Protein AF-A0A7S1VNW7-F1 (afdb_monomer)

Organism: NCBI:txid210454

Solvent-accessible surface area (backbone atoms only — not comparable to full-atom values): 17481 Å² total; per-residue (Å²): 115,55,8,82,81,78,69,42,76,35,58,68,65,39,68,48,88,85,67,50,44,22,20,48,65,57,51,54,62,47,52,73,80,40,58,49,37,94,87,74,65,47,73,44,61,66,88,76,60,64,79,80,62,68,75,76,57,77,48,24,27,30,39,18,40,51,59,80,55,46,76,74,45,78,26,73,24,41,58,60,49,19,70,80,36,89,87,46,55,38,64,58,45,49,47,14,40,67,46,93,50,74,81,62,18,54,59,94,78,27,29,37,34,48,52,89,57,78,67,76,71,75,39,51,61,68,60,68,53,88,66,56,31,30,29,39,21,39,67,89,78,67,46,77,75,47,78,26,59,30,67,67,58,43,22,74,75,67,71,26,56,59,72,43,44,51,27,24,60,69,72,47,70,48,36,54,34,76,82,27,24,50,41,53,63,92,64,85,80,76,78,58,80,59,64,75,73,90,72,39,66,34,31,31,40,23,42,50,88,82,58,46,83,74,48,77,31,70,20,63,64,55,47,25,54,78,69,77,42,64,82,87,60,61,48,57,61,25,21,45,71,60,58,90,35,78,49,42,97,76,26,23,43,33,47,62,92,56,88,77,71,53,60,72,79,70,73,49,76,81,78,76,78,77,75,76,55,97,85,57,83,86,87,76,84,83,78,75,79,84,77,78,130

Sequence (293 aa):
ETCGICESIATRPRATSCHHIFCKSCIRSHCRSTDMCPLCNVSISSDRVKFDQDDVSFRGVEALEPTTAKVIKTYSSASAASLESPRLLPSLIIDACQSRRRDDREYRGLYWRFQGSKDRILRAGEGIKEGISIEQVNFETGNVIAVFPSIRQACEKTGACRCSVKRVLERQGKATAGGFFWRFQGETHGPWPDPEPTNLNPVEQLDFETGDFLNSYASLAEAKRAMGMRPNAGCIRDVCNGRGRATAKGYFWRWKGSQRLPNHMMGVQKVLQIRKRRNGKVKREFRLPNHMM

Structure (mmCIF, N/CA/C/O backbone):
data_AF-A0A7S1VNW7-F1
#
_entry.id   AF-A0A7S1VNW7-F1
#
loop_
_atom_site.group_PDB
_atom_site.id
_atom_site.type_symbol
_atom_site.label_atom_id
_atom_site.label_alt_id
_atom_site.label_comp_id
_atom_site.label_asym_id
_atom_site.label_entity_id
_atom_site.label_seq_id
_atom_site.pdbx_PDB_ins_code
_atom_site.Cartn_x
_atom_site.Cartn_y
_atom_site.Cartn_z
_atom_site.occupancy
_atom_site.B_iso_or_equiv
_atom_site.auth_seq_id
_atom_site.auth_comp_id
_atom_site.auth_asym_id
_atom_site.auth_atom_id
_atom_site.pdbx_PDB_model_num
ATOM 1 N N . GLU A 1 1 ? 10.656 28.778 -35.675 1.00 79.81 1 GLU A N 1
ATOM 2 C CA . GLU A 1 1 ? 9.597 29.812 -35.677 1.00 79.81 1 GLU A CA 1
ATOM 3 C C . GLU A 1 1 ? 10.003 30.946 -34.741 1.00 79.81 1 GLU A C 1
ATOM 5 O O . GLU A 1 1 ? 10.716 30.698 -33.766 1.00 79.81 1 GLU A O 1
ATOM 10 N N . THR A 1 2 ? 9.636 32.180 -35.074 1.00 94.88 2 THR A N 1
ATOM 11 C CA . THR A 1 2 ? 9.917 33.381 -34.274 1.00 94.88 2 THR A CA 1
ATOM 12 C C . THR A 1 2 ? 8.827 33.581 -33.219 1.00 94.88 2 THR A C 1
ATOM 14 O O . THR A 1 2 ? 7.680 33.180 -33.400 1.00 94.88 2 THR A O 1
ATOM 17 N N . CYS A 1 3 ? 9.194 34.143 -32.071 1.00 96.31 3 CYS A N 1
ATOM 18 C CA . CYS A 1 3 ? 8.267 34.440 -30.986 1.00 96.31 3 CYS A CA 1
ATOM 19 C C . CYS A 1 3 ? 7.487 35.719 -31.296 1.00 96.31 3 CYS A C 1
ATOM 21 O O . CYS A 1 3 ? 8.093 36.774 -31.443 1.00 96.31 3 CYS A O 1
ATOM 23 N N . GLY A 1 4 ? 6.155 35.667 -31.271 1.00 92.25 4 GLY A N 1
ATO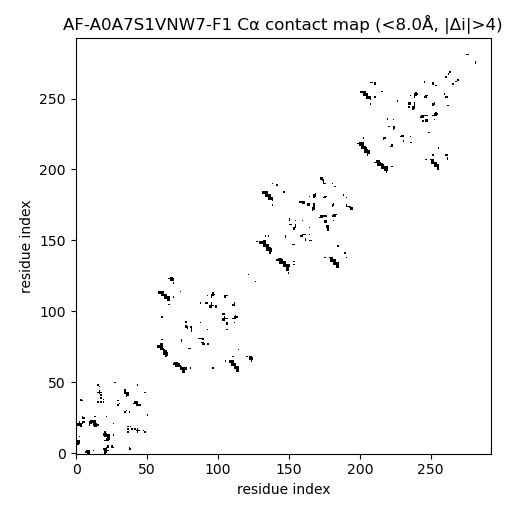M 24 C CA . GLY A 1 4 ? 5.309 36.844 -31.522 1.00 92.25 4 GLY A CA 1
ATOM 25 C C . GLY A 1 4 ? 5.350 37.959 -30.464 1.00 92.25 4 GLY A C 1
ATOM 26 O O . GLY A 1 4 ? 4.591 38.908 -30.577 1.00 92.25 4 GLY A O 1
ATOM 27 N N . ILE A 1 5 ? 6.168 37.827 -29.411 1.00 96.06 5 ILE A N 1
ATOM 28 C CA . ILE A 1 5 ? 6.345 38.853 -28.363 1.00 96.06 5 ILE A CA 1
ATOM 29 C C . ILE A 1 5 ? 7.743 39.476 -28.425 1.00 96.06 5 ILE A C 1
ATOM 31 O O . ILE A 1 5 ? 7.872 40.686 -28.312 1.00 96.06 5 ILE A O 1
ATOM 35 N N . CYS A 1 6 ? 8.796 38.660 -28.538 1.00 96.81 6 CYS A N 1
ATOM 36 C CA . CYS A 1 6 ? 10.179 39.156 -28.539 1.00 96.81 6 CYS A CA 1
ATOM 37 C C . CYS A 1 6 ? 10.833 39.154 -29.923 1.00 96.81 6 CYS A C 1
ATOM 39 O O . CYS A 1 6 ? 12.012 39.477 -30.014 1.00 96.81 6 CYS A O 1
ATOM 41 N N . GLU A 1 7 ? 10.108 38.714 -30.956 1.00 95.12 7 GLU A N 1
ATOM 42 C CA . GLU A 1 7 ? 10.488 38.678 -32.381 1.00 95.12 7 GLU A CA 1
ATOM 43 C C . GLU A 1 7 ? 11.760 37.878 -32.722 1.00 95.12 7 GLU A C 1
ATOM 45 O O . GLU A 1 7 ? 12.092 37.673 -33.885 1.00 95.12 7 GLU A O 1
ATOM 50 N N . SER A 1 8 ? 12.438 37.323 -31.720 1.00 95.75 8 SER A N 1
ATOM 51 C CA . SER A 1 8 ? 13.576 36.422 -31.869 1.00 95.75 8 SER A CA 1
ATOM 52 C C . SER A 1 8 ? 13.143 34.966 -32.070 1.00 95.75 8 SER A C 1
ATOM 54 O O . SER A 1 8 ? 11.976 34.601 -31.892 1.00 95.75 8 SER A O 1
ATOM 56 N N . ILE A 1 9 ? 14.094 34.101 -32.443 1.00 93.25 9 ILE A N 1
ATOM 57 C CA . ILE A 1 9 ? 13.875 32.649 -32.527 1.00 93.25 9 ILE A CA 1
ATOM 58 C C . ILE A 1 9 ? 13.344 32.151 -31.178 1.00 93.25 9 ILE A C 1
ATOM 60 O O . ILE A 1 9 ? 13.980 32.341 -30.139 1.00 93.25 9 ILE A O 1
ATOM 64 N N . ALA A 1 10 ? 12.169 31.517 -31.191 1.00 90.25 10 ALA A N 1
ATOM 65 C CA . ALA A 1 10 ? 11.471 31.177 -29.962 1.00 90.25 10 ALA A CA 1
ATOM 66 C C . ALA A 1 10 ? 12.271 30.169 -29.117 1.00 90.25 10 ALA A C 1
ATOM 68 O O . ALA A 1 10 ? 12.494 29.025 -29.519 1.00 90.25 10 ALA A O 1
ATOM 69 N N . THR A 1 11 ? 12.662 30.567 -27.906 1.00 87.31 11 THR A N 1
ATOM 70 C CA . THR A 1 11 ? 13.315 29.677 -26.943 1.00 87.31 11 THR A CA 1
ATOM 71 C C . THR A 1 11 ? 12.253 28.911 -26.158 1.00 87.31 11 THR A C 1
ATOM 73 O O . THR A 1 11 ? 11.413 29.489 -25.462 1.00 87.31 11 THR A O 1
ATOM 76 N N . ARG A 1 12 ? 12.273 27.576 -26.288 1.00 83.50 12 ARG A N 1
ATOM 77 C CA . ARG A 1 12 ? 11.264 26.663 -25.713 1.00 83.50 12 ARG A CA 1
ATOM 78 C C . ARG A 1 12 ? 9.844 27.049 -26.164 1.00 83.50 12 ARG A C 1
ATOM 80 O O . ARG A 1 12 ? 9.043 27.486 -25.329 1.00 83.50 12 ARG A O 1
ATOM 87 N N . PRO A 1 13 ? 9.558 26.925 -27.473 1.00 89.94 13 PRO A N 1
ATOM 88 C CA . PRO A 1 13 ? 8.329 27.422 -28.074 1.00 89.94 13 PRO A CA 1
ATOM 89 C C . PRO A 1 13 ? 7.090 26.789 -27.434 1.00 89.94 13 PRO A C 1
ATOM 91 O O . PRO A 1 13 ? 7.061 25.597 -27.115 1.00 89.94 13 PRO A O 1
ATOM 94 N N . ARG A 1 14 ? 6.057 27.606 -27.241 1.00 87.94 14 ARG A N 1
ATOM 95 C CA . ARG A 1 14 ? 4.731 27.196 -26.783 1.00 87.94 14 ARG A CA 1
ATOM 96 C C . ARG A 1 14 ? 3.701 27.696 -27.777 1.00 87.94 14 ARG A C 1
ATOM 98 O O . ARG A 1 14 ? 3.612 28.900 -28.002 1.00 87.94 14 ARG A O 1
ATOM 105 N N . ALA A 1 15 ? 2.942 26.761 -28.337 1.00 89.12 15 ALA A N 1
ATOM 106 C CA . ALA A 1 15 ? 1.765 27.067 -29.128 1.00 89.12 15 ALA A CA 1
ATOM 107 C C . ALA A 1 15 ? 0.569 27.297 -28.193 1.00 89.12 15 ALA A C 1
ATOM 109 O O . ALA A 1 15 ? 0.322 26.496 -27.286 1.00 89.12 15 ALA A O 1
ATOM 110 N N . THR A 1 16 ? -0.160 28.389 -28.395 1.00 89.00 16 THR A N 1
ATOM 111 C CA . THR A 1 16 ? -1.444 28.645 -27.729 1.00 89.00 16 THR A CA 1
ATOM 112 C C . THR A 1 16 ? -2.574 27.837 -28.384 1.00 89.00 16 THR A C 1
ATOM 114 O O . THR A 1 16 ? -2.383 27.184 -29.409 1.00 89.00 16 THR A O 1
ATOM 117 N N . SER A 1 17 ? -3.783 27.880 -27.810 1.00 86.75 17 SER A N 1
ATOM 118 C CA . SER A 1 17 ? -4.998 27.283 -28.400 1.00 86.75 17 SER A CA 1
ATOM 119 C C . SER A 1 17 ? -5.336 27.835 -29.787 1.00 86.75 17 SER A C 1
ATOM 121 O O . SER A 1 17 ? -5.952 27.135 -30.580 1.00 86.75 17 SER A O 1
ATOM 123 N N . CYS A 1 18 ? -4.918 29.067 -30.081 1.00 90.25 18 CYS A N 1
ATOM 124 C CA . CYS A 1 18 ? -5.042 29.700 -31.390 1.00 90.25 18 CYS A CA 1
ATOM 125 C C . CYS A 1 18 ? -3.807 29.490 -32.286 1.00 90.25 18 CYS A C 1
ATOM 127 O O . CYS A 1 18 ? -3.640 30.217 -33.257 1.00 90.25 18 CYS A O 1
ATOM 129 N N . HIS A 1 19 ? -2.946 28.520 -31.954 1.00 89.31 19 HIS A N 1
ATOM 130 C CA . HIS A 1 19 ? -1.772 28.095 -32.727 1.00 89.31 19 HIS A CA 1
ATOM 131 C C . HIS A 1 19 ? -0.648 29.131 -32.894 1.00 89.31 19 HIS A C 1
ATOM 133 O O . HIS A 1 19 ? 0.312 28.875 -33.615 1.00 89.31 19 HIS A O 1
ATOM 139 N N . HIS A 1 20 ? -0.698 30.259 -32.185 1.00 93.94 20 HIS A N 1
ATOM 140 C CA . HIS A 1 20 ? 0.402 31.224 -32.164 1.00 93.94 20 HIS A CA 1
ATOM 141 C C . HIS A 1 20 ? 1.540 30.762 -31.256 1.00 93.94 20 HIS A C 1
ATOM 143 O O . HIS A 1 20 ? 1.304 30.140 -30.217 1.00 93.94 20 HIS A O 1
ATOM 149 N N . ILE A 1 21 ? 2.775 31.087 -31.642 1.00 90.19 21 ILE A N 1
ATOM 150 C CA . ILE A 1 21 ? 3.986 30.533 -31.034 1.00 90.19 21 ILE A CA 1
ATOM 151 C C . ILE A 1 21 ? 4.783 31.619 -30.320 1.00 90.19 21 ILE A C 1
ATOM 153 O O . ILE A 1 21 ? 5.086 32.680 -30.867 1.00 90.19 21 ILE A O 1
ATOM 157 N N . PHE A 1 22 ? 5.150 31.323 -29.076 1.00 94.81 22 PHE A N 1
ATOM 158 C CA . PHE A 1 22 ? 5.873 32.240 -28.202 1.00 94.81 22 PHE A CA 1
ATOM 159 C C . PHE A 1 22 ? 6.968 31.513 -27.421 1.00 94.81 22 PHE A C 1
ATOM 161 O O . PHE A 1 22 ? 6.869 30.311 -27.167 1.00 94.81 22 PHE A O 1
ATOM 168 N N . CYS A 1 23 ? 7.988 32.238 -26.958 1.00 94.88 23 CYS A N 1
ATOM 169 C CA . CYS A 1 23 ? 8.890 31.729 -25.924 1.00 94.88 23 CYS A CA 1
ATOM 170 C C . CYS A 1 23 ? 8.089 31.405 -24.655 1.00 94.88 23 CYS A C 1
ATOM 172 O O . CYS A 1 23 ? 7.207 32.180 -24.268 1.00 94.88 23 CYS A O 1
ATOM 174 N N . LYS A 1 24 ? 8.444 30.322 -23.946 1.00 90.62 24 LYS A N 1
ATOM 175 C CA . LYS A 1 24 ? 7.799 29.963 -22.665 1.00 90.62 24 LYS A CA 1
ATOM 176 C C . LYS A 1 24 ? 7.798 31.136 -21.675 1.00 90.62 24 LYS A C 1
ATOM 178 O O . LYS A 1 24 ? 6.791 31.368 -21.015 1.00 90.62 24 LYS A O 1
ATOM 183 N N . SER A 1 25 ? 8.917 31.854 -21.559 1.00 93.88 25 SER A N 1
ATOM 184 C CA . SER A 1 2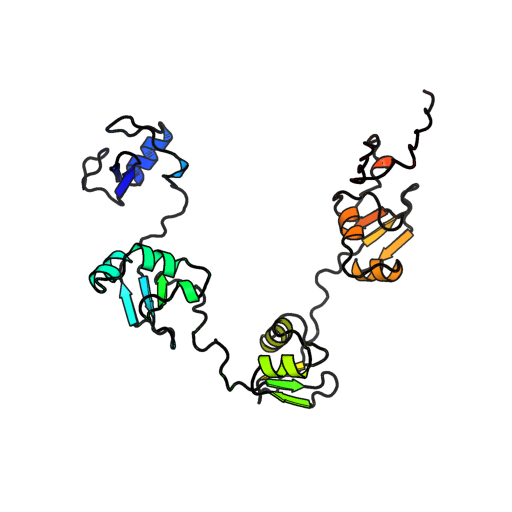5 ? 9.059 33.010 -20.663 1.00 93.88 25 SER A CA 1
ATOM 185 C C . SER A 1 25 ? 8.175 34.181 -21.088 1.00 93.88 25 SER A C 1
ATOM 187 O O . SER A 1 25 ? 7.468 34.734 -20.250 1.00 93.88 25 SER A O 1
ATOM 189 N N . CYS A 1 26 ? 8.168 34.515 -22.381 1.00 95.56 26 CYS A N 1
ATOM 190 C CA . CYS A 1 26 ? 7.381 35.618 -22.928 1.00 95.56 26 CYS A CA 1
ATOM 191 C C . CYS A 1 26 ? 5.883 35.415 -22.691 1.00 95.56 26 CYS A C 1
ATOM 193 O O . CYS A 1 26 ? 5.240 36.282 -22.101 1.00 95.56 26 CYS A O 1
ATOM 195 N N . ILE A 1 27 ? 5.336 34.252 -23.066 1.00 93.31 27 ILE A N 1
ATOM 196 C CA . ILE A 1 27 ? 3.900 34.001 -22.881 1.00 93.31 27 ILE A CA 1
ATOM 197 C C . ILE A 1 27 ? 3.527 33.864 -21.403 1.00 93.31 27 ILE A C 1
ATOM 199 O O . ILE A 1 27 ? 2.476 34.343 -21.002 1.00 93.31 27 ILE A O 1
ATOM 203 N N . ARG A 1 28 ? 4.411 33.311 -20.556 1.00 91.25 28 ARG A N 1
ATOM 204 C CA . ARG A 1 28 ? 4.193 33.277 -19.099 1.00 91.25 28 ARG A CA 1
ATOM 205 C C . ARG A 1 28 ? 4.115 34.676 -18.505 1.00 91.25 28 ARG A C 1
ATOM 207 O O . ARG A 1 28 ? 3.286 34.915 -17.637 1.00 91.25 28 ARG A O 1
ATOM 214 N N . SER A 1 29 ? 5.000 35.574 -18.934 1.00 93.88 29 SER A N 1
ATOM 215 C CA . SER A 1 29 ? 5.002 36.954 -18.454 1.00 93.88 29 SER A CA 1
ATOM 216 C C . SER A 1 29 ? 3.741 37.694 -18.892 1.00 93.88 29 SER A C 1
ATOM 218 O O . SER A 1 29 ? 3.180 38.432 -18.093 1.00 93.88 29 SER A O 1
ATOM 220 N N . HIS A 1 30 ? 3.278 37.465 -20.124 1.00 94.19 30 HIS A N 1
ATOM 221 C CA . HIS A 1 30 ? 2.046 38.058 -20.640 1.00 94.19 30 HIS A CA 1
ATOM 222 C C . HIS A 1 30 ? 0.798 37.532 -19.911 1.00 94.19 30 HIS A C 1
ATOM 224 O O . HIS A 1 30 ? -0.021 38.316 -19.444 1.00 94.19 30 HIS A O 1
ATOM 230 N N . CYS A 1 31 ? 0.709 36.217 -19.688 1.00 90.69 31 CYS A N 1
ATOM 231 C CA . CYS A 1 31 ? -0.410 35.606 -18.966 1.00 90.69 31 CYS A CA 1
ATOM 232 C C . CYS A 1 31 ? -0.489 35.972 -17.474 1.00 90.69 31 CYS A C 1
ATOM 234 O O . CYS A 1 31 ? -1.443 35.598 -16.805 1.00 90.69 31 CYS A O 1
ATOM 236 N N . ARG A 1 32 ? 0.484 36.712 -16.921 1.00 89.94 32 ARG A N 1
ATOM 237 C CA . ARG A 1 32 ? 0.352 37.293 -15.573 1.00 89.94 32 ARG A CA 1
ATOM 238 C C . ARG A 1 32 ? -0.577 38.505 -15.539 1.00 89.94 32 ARG A C 1
ATOM 240 O O . ARG A 1 32 ? -1.085 38.816 -14.469 1.00 89.94 32 ARG A O 1
ATOM 247 N N . SER A 1 33 ? -0.752 39.200 -16.663 1.00 91.19 33 SER A N 1
ATOM 248 C CA . SER A 1 33 ? -1.609 40.385 -16.757 1.00 91.19 33 SER A CA 1
ATOM 249 C C . SER A 1 33 ? -2.898 40.135 -17.534 1.00 91.19 33 SER A C 1
ATOM 251 O O . SER A 1 33 ? -3.887 40.814 -17.276 1.00 91.19 33 SER A O 1
ATOM 253 N N . THR A 1 34 ? -2.911 39.187 -18.476 1.00 92.25 34 THR A N 1
ATOM 254 C CA . THR A 1 34 ? -4.086 38.899 -19.311 1.00 92.25 34 THR A CA 1
ATOM 255 C C . THR A 1 34 ? -4.087 37.472 -19.854 1.00 92.25 34 THR A C 1
ATOM 257 O O . THR A 1 34 ? -3.075 36.987 -20.350 1.00 92.25 34 THR A O 1
ATOM 260 N N . ASP A 1 35 ? -5.244 36.810 -19.838 1.00 92.56 35 ASP A N 1
ATOM 261 C CA . ASP A 1 35 ? -5.434 35.466 -20.406 1.00 92.56 35 ASP A CA 1
ATOM 262 C C . ASP A 1 35 ? -5.742 35.494 -21.917 1.00 92.56 35 ASP A C 1
ATOM 264 O O . ASP A 1 35 ? -6.365 34.580 -22.458 1.00 92.56 35 ASP A O 1
ATOM 268 N N . MET A 1 36 ? -5.321 36.543 -22.627 1.00 95.50 36 MET A N 1
ATOM 269 C CA . MET A 1 36 ? -5.578 36.725 -24.058 1.00 95.50 36 MET A CA 1
ATOM 270 C C . MET A 1 36 ? -4.297 36.560 -24.876 1.00 95.50 36 MET A C 1
ATOM 272 O O . MET A 1 36 ? -3.205 36.907 -24.440 1.00 95.50 36 MET A O 1
ATOM 276 N N . CYS A 1 37 ? -4.411 36.011 -26.085 1.00 95.06 37 CYS A N 1
ATOM 277 C CA . CYS A 1 37 ? -3.280 35.910 -27.001 1.00 95.06 37 CYS A CA 1
ATOM 278 C C . CYS A 1 37 ? -2.818 37.306 -27.464 1.00 95.06 37 CYS A C 1
ATOM 280 O O . CYS A 1 37 ? -3.646 38.038 -28.007 1.00 95.06 37 CYS A O 1
ATOM 282 N N . PRO A 1 38 ? -1.514 37.642 -27.386 1.00 95.69 38 PRO A N 1
ATOM 283 C CA . PRO A 1 38 ? -1.018 38.955 -27.803 1.00 95.69 38 PRO A CA 1
ATOM 284 C C . PRO A 1 38 ? -1.245 39.277 -29.286 1.00 95.69 38 PRO A C 1
ATOM 286 O O . PRO A 1 38 ? -1.316 40.443 -29.648 1.00 95.69 38 PRO A O 1
ATOM 289 N N . LEU A 1 39 ? -1.331 38.257 -30.147 1.00 96.12 39 LEU A N 1
ATOM 290 C CA . LEU A 1 39 ? -1.415 38.449 -31.600 1.00 96.12 39 LEU A CA 1
ATOM 291 C C . LEU A 1 39 ? -2.848 38.509 -32.132 1.00 96.12 39 LEU A C 1
ATOM 293 O O . LEU A 1 39 ? -3.115 39.211 -33.099 1.00 96.12 39 LEU A O 1
ATOM 297 N N . CYS A 1 40 ? -3.770 37.754 -31.534 1.00 96.12 40 CYS A N 1
ATOM 298 C CA . CYS A 1 40 ? -5.131 37.618 -32.063 1.00 96.12 40 CYS A CA 1
ATOM 299 C C . CYS A 1 40 ? -6.233 37.830 -31.028 1.00 96.12 40 CYS A C 1
ATOM 301 O O . CYS A 1 40 ? -7.406 37.683 -31.358 1.00 96.12 40 CYS A O 1
ATOM 303 N N . ASN A 1 41 ? -5.871 38.132 -29.779 1.00 95.56 41 ASN A N 1
ATOM 304 C CA . ASN A 1 41 ? -6.808 38.396 -28.693 1.00 95.56 41 ASN A CA 1
ATOM 305 C C . ASN A 1 41 ? -7.838 37.266 -28.466 1.00 95.56 41 ASN A C 1
ATOM 307 O O . ASN A 1 41 ? -8.962 37.508 -28.046 1.00 95.56 41 ASN A O 1
ATOM 311 N N . VAL A 1 42 ? -7.475 36.015 -28.767 1.00 95.38 42 VAL A N 1
ATOM 312 C CA . VAL A 1 42 ? -8.270 34.823 -28.420 1.00 95.38 42 VAL A CA 1
ATOM 313 C C . VAL A 1 42 ? -7.889 34.369 -27.014 1.00 95.38 42 VAL A C 1
ATOM 315 O O . VAL A 1 42 ? -6.705 34.394 -26.670 1.00 95.38 42 VAL A O 1
ATOM 318 N N . SER A 1 43 ? -8.865 33.926 -26.217 1.00 93.38 43 SER A N 1
ATOM 319 C CA . SER A 1 43 ? -8.610 33.455 -24.856 1.00 93.38 43 SER A CA 1
ATOM 320 C C . SER A 1 43 ? -7.708 32.216 -24.830 1.00 93.38 43 SER A C 1
ATOM 322 O O . SER A 1 43 ? -7.881 31.234 -25.565 1.00 93.38 43 SER A O 1
ATOM 324 N N . ILE A 1 44 ? -6.711 32.268 -23.957 1.00 90.94 44 ILE A N 1
ATOM 325 C CA . ILE A 1 44 ? -5.787 31.183 -23.674 1.00 90.94 44 ILE A CA 1
ATOM 326 C C . ILE A 1 44 ? -6.340 30.460 -22.447 1.00 90.94 44 ILE A C 1
ATOM 328 O O . ILE A 1 44 ? -6.320 30.984 -21.341 1.00 90.94 44 ILE A O 1
ATOM 332 N N . SER A 1 45 ? -6.852 29.242 -22.628 1.00 80.81 45 SER A N 1
ATOM 333 C CA . SER A 1 45 ? -7.311 28.424 -21.499 1.00 80.81 45 SER A CA 1
ATOM 334 C C . SER A 1 45 ? -6.143 28.158 -20.538 1.00 80.81 45 SER A C 1
ATOM 336 O O . SER A 1 45 ? -5.182 27.469 -20.900 1.00 80.81 45 SER A O 1
ATOM 338 N N . SER A 1 46 ? -6.230 28.695 -19.317 1.00 65.25 46 SER A N 1
ATOM 339 C CA . SER A 1 46 ? -5.220 28.558 -18.257 1.00 65.25 46 SER A CA 1
ATOM 340 C C . SER A 1 46 ? -4.919 27.091 -17.910 1.00 65.25 46 SER A C 1
ATOM 342 O O . SER A 1 46 ? -3.772 26.742 -17.631 1.00 65.25 46 SER A O 1
ATOM 344 N N . ASP A 1 47 ? -5.898 26.195 -18.074 1.00 59.62 47 ASP A N 1
ATOM 345 C CA . ASP A 1 47 ? -5.741 24.744 -17.896 1.00 59.62 47 ASP A CA 1
ATOM 346 C C . ASP A 1 47 ? -4.804 24.080 -18.922 1.00 59.62 47 ASP A C 1
ATOM 348 O O . ASP A 1 47 ? -4.245 23.007 -18.660 1.00 59.62 47 ASP A O 1
ATOM 352 N N . ARG A 1 48 ? -4.612 24.697 -20.097 1.00 55.84 48 ARG A N 1
ATOM 353 C CA . ARG A 1 48 ? -3.735 24.176 -21.161 1.00 55.84 48 ARG A CA 1
ATOM 354 C C . ARG A 1 48 ? -2.317 24.718 -21.095 1.00 55.84 48 ARG A C 1
ATOM 356 O O . ARG A 1 48 ? -1.409 24.077 -21.624 1.00 55.84 48 ARG A O 1
ATOM 363 N N . VAL A 1 49 ? -2.095 25.835 -20.407 1.00 59.19 49 VAL A N 1
ATOM 364 C CA . VAL A 1 49 ? -0.750 26.369 -20.189 1.00 59.19 49 VAL A CA 1
ATOM 365 C C . VAL A 1 49 ? -0.316 26.055 -18.766 1.00 59.19 49 VAL A C 1
ATOM 367 O O . VAL A 1 49 ? -0.146 26.927 -17.923 1.00 59.19 49 VAL A O 1
ATOM 370 N N . LYS A 1 50 ? -0.136 24.762 -18.476 1.00 55.03 50 LYS A N 1
ATOM 371 C CA . LYS A 1 50 ? 0.430 24.312 -17.198 1.00 55.03 50 LYS A CA 1
ATOM 372 C C . LYS A 1 50 ? 1.881 24.795 -17.099 1.00 55.03 50 LYS A C 1
ATOM 374 O O . LYS A 1 50 ? 2.802 24.135 -17.573 1.00 55.03 50 LYS A O 1
ATOM 379 N N . PHE A 1 51 ? 2.077 25.982 -16.526 1.00 57.69 51 PHE A N 1
ATOM 380 C CA . PHE A 1 51 ? 3.388 26.612 -16.355 1.00 57.69 51 PHE A CA 1
ATOM 381 C C . PHE A 1 51 ? 4.216 25.990 -15.219 1.00 57.69 51 PHE A C 1
ATOM 383 O O . PHE A 1 51 ? 5.444 26.116 -15.254 1.00 57.69 51 PHE A O 1
ATOM 390 N N . ASP A 1 52 ? 3.551 25.305 -14.279 1.00 47.69 52 ASP A N 1
ATOM 391 C CA . ASP A 1 52 ? 4.123 24.822 -13.010 1.00 47.69 52 ASP A CA 1
ATOM 392 C C . ASP A 1 52 ? 4.226 23.302 -12.882 1.00 47.69 52 ASP A C 1
ATOM 394 O O . ASP A 1 52 ? 4.710 22.798 -11.871 1.00 47.69 52 ASP A O 1
ATOM 398 N N . GLN A 1 53 ? 3.868 22.542 -13.920 1.00 54.94 53 GLN A N 1
ATOM 399 C CA . GLN A 1 53 ? 4.615 21.305 -14.092 1.00 54.94 53 GLN A CA 1
ATOM 400 C C . GLN A 1 53 ? 5.957 21.753 -14.623 1.00 54.94 53 GLN A C 1
ATOM 402 O O . GLN A 1 53 ? 6.061 22.167 -15.784 1.00 54.94 53 GLN A O 1
ATOM 407 N N . ASP A 1 54 ? 6.937 21.768 -13.716 1.00 44.59 54 ASP A N 1
ATOM 408 C CA . ASP A 1 54 ? 8.338 21.838 -14.061 1.00 44.59 54 ASP A CA 1
ATOM 409 C C . ASP A 1 54 ? 8.509 21.133 -15.383 1.00 44.59 54 ASP A C 1
ATOM 411 O O . ASP A 1 54 ? 8.090 19.990 -15.576 1.00 44.59 54 ASP A O 1
ATOM 415 N N . ASP A 1 55 ? 9.028 21.923 -16.306 1.00 48.62 55 ASP A N 1
ATOM 416 C CA . ASP A 1 55 ? 9.889 21.463 -17.353 1.00 48.62 55 ASP A CA 1
ATOM 417 C C . ASP A 1 55 ? 10.421 20.074 -17.003 1.00 48.62 55 ASP A C 1
ATOM 419 O O . ASP A 1 55 ? 11.453 19.924 -16.348 1.00 48.62 55 ASP A O 1
ATOM 423 N N . VAL A 1 56 ? 9.723 19.038 -17.473 1.00 51.06 56 VAL A N 1
ATOM 424 C CA . VAL A 1 56 ? 10.401 17.831 -17.890 1.00 51.06 56 VAL A CA 1
ATOM 425 C C . VAL A 1 56 ? 11.229 18.384 -19.038 1.00 51.06 56 VAL A C 1
ATOM 427 O O . VAL A 1 56 ? 10.784 18.405 -20.186 1.00 51.06 56 VAL A O 1
ATOM 430 N N . SER A 1 57 ? 12.370 19.002 -18.679 1.00 53.97 57 SER A N 1
ATOM 431 C CA . SER A 1 57 ? 13.467 19.343 -19.565 1.00 53.97 57 SER A CA 1
ATOM 432 C C . SER A 1 57 ? 13.496 18.201 -20.537 1.00 53.97 57 SER A C 1
ATOM 434 O O . SER A 1 57 ? 13.363 17.084 -20.055 1.00 53.97 57 SER A O 1
ATOM 436 N N . PHE A 1 58 ? 13.502 18.453 -21.844 1.00 60.00 58 PHE A N 1
ATOM 437 C CA . PHE A 1 58 ? 13.493 17.398 -22.854 1.00 60.00 58 PHE A CA 1
ATOM 438 C C . PHE A 1 58 ? 14.516 16.335 -22.451 1.00 60.00 58 PHE A C 1
ATOM 440 O O . PHE A 1 58 ? 15.710 16.478 -22.699 1.00 60.00 58 PHE A O 1
ATOM 447 N N . ARG A 1 59 ? 14.062 15.338 -21.687 1.00 74.69 59 ARG A N 1
ATOM 448 C CA . ARG A 1 59 ? 14.937 14.346 -21.107 1.00 74.69 59 ARG A CA 1
ATOM 449 C C . ARG A 1 59 ? 15.131 13.463 -22.299 1.00 74.69 59 ARG A C 1
ATOM 451 O O . ARG A 1 59 ? 14.150 13.105 -22.966 1.00 74.69 59 ARG A O 1
ATOM 458 N N . GLY A 1 60 ? 16.388 13.159 -22.580 1.00 91.75 60 GLY A N 1
ATOM 459 C CA . GLY A 1 60 ? 16.661 12.151 -23.572 1.00 91.75 60 GLY A CA 1
ATOM 460 C C . GLY A 1 60 ? 15.810 10.918 -23.291 1.00 91.75 60 GLY A C 1
ATOM 461 O O . GLY A 1 60 ? 15.358 10.702 -22.165 1.00 91.75 60 GLY A O 1
ATOM 462 N N . VAL A 1 61 ? 15.522 10.134 -24.310 1.00 93.44 61 VAL A N 1
ATOM 463 C CA . VAL A 1 61 ? 14.875 8.840 -24.105 1.00 93.44 61 VAL A CA 1
ATOM 464 C C . VAL A 1 61 ? 15.907 7.758 -24.334 1.00 93.44 61 VAL A C 1
ATOM 466 O O . VAL A 1 61 ? 16.828 7.908 -25.136 1.00 93.44 61 VAL A O 1
ATOM 469 N N . GLU A 1 62 ? 15.773 6.673 -23.597 1.00 95.44 62 GLU A N 1
ATOM 470 C CA . GLU A 1 62 ? 16.611 5.498 -23.745 1.00 95.44 62 GLU A CA 1
ATOM 471 C C . GLU A 1 62 ? 15.727 4.353 -24.230 1.00 95.44 62 GLU A C 1
ATOM 473 O O . GLU A 1 62 ? 14.666 4.103 -23.651 1.00 95.44 62 GLU A O 1
ATOM 478 N N . ALA A 1 63 ? 16.176 3.671 -25.281 1.00 94.38 63 ALA A N 1
ATOM 479 C CA . ALA A 1 63 ? 15.628 2.398 -25.719 1.00 94.38 63 ALA A CA 1
ATOM 480 C C . ALA A 1 63 ? 16.435 1.274 -25.064 1.00 94.38 63 ALA A C 1
ATOM 482 O O . ALA A 1 63 ? 17.661 1.211 -25.204 1.00 94.38 63 ALA A O 1
ATOM 483 N N . LEU A 1 64 ? 15.756 0.410 -24.319 1.00 92.94 64 LEU A N 1
ATOM 484 C CA . LEU A 1 64 ? 16.348 -0.694 -23.578 1.00 92.94 64 LEU A CA 1
ATOM 485 C C . LEU A 1 64 ? 15.907 -2.021 -24.187 1.00 92.94 64 LEU A C 1
ATOM 487 O O . LEU A 1 64 ? 14.763 -2.172 -24.622 1.00 92.94 64 LEU A O 1
ATOM 491 N N . GLU A 1 65 ? 16.809 -2.996 -24.154 1.00 90.25 65 GLU A N 1
ATOM 492 C CA . GLU A 1 65 ? 16.473 -4.379 -24.464 1.00 90.25 65 GLU A CA 1
ATOM 493 C C . GLU A 1 65 ? 15.485 -4.901 -23.411 1.00 90.25 65 GLU A C 1
ATOM 495 O O . GLU A 1 65 ? 15.785 -4.793 -22.214 1.00 90.25 65 GLU A O 1
ATOM 500 N N . PRO A 1 66 ? 14.331 -5.476 -23.807 1.00 82.06 66 PRO A N 1
ATOM 501 C CA . PRO A 1 66 ? 13.313 -5.893 -22.860 1.00 82.06 66 PRO A CA 1
ATOM 502 C C . PRO A 1 66 ? 13.868 -6.822 -21.795 1.00 82.06 66 PRO A C 1
ATOM 504 O O . PRO A 1 66 ? 13.659 -6.524 -20.633 1.00 82.06 66 PRO A O 1
ATOM 507 N N . THR A 1 67 ? 14.614 -7.870 -22.164 1.00 77.44 67 THR A N 1
ATOM 508 C CA . THR A 1 67 ? 15.079 -8.955 -21.277 1.00 77.44 67 THR A CA 1
ATOM 509 C C . THR A 1 67 ? 16.175 -8.526 -20.300 1.00 77.44 67 THR A C 1
ATOM 511 O O . THR A 1 67 ? 16.082 -8.787 -19.098 1.00 77.44 67 THR A O 1
ATOM 514 N N . THR A 1 68 ? 17.214 -7.856 -20.795 1.00 81.12 68 THR A N 1
ATOM 515 C CA . THR A 1 68 ? 18.397 -7.508 -19.994 1.00 81.12 68 THR A CA 1
ATOM 516 C C . THR A 1 68 ? 18.285 -6.148 -19.326 1.00 81.12 68 THR A C 1
ATOM 518 O O . THR A 1 68 ? 19.056 -5.859 -18.410 1.00 81.12 68 THR A O 1
ATOM 521 N N . ALA A 1 69 ? 17.346 -5.306 -19.776 1.00 82.81 69 ALA A N 1
ATOM 522 C CA . ALA A 1 69 ? 17.277 -3.899 -19.410 1.00 82.81 69 ALA A CA 1
ATOM 523 C C . ALA A 1 69 ? 18.569 -3.116 -19.728 1.00 82.81 69 ALA A C 1
ATOM 525 O O . ALA A 1 69 ? 18.811 -2.044 -19.166 1.00 82.81 69 ALA A O 1
ATOM 526 N N . LYS A 1 70 ? 19.414 -3.634 -20.628 1.00 88.94 70 LYS A N 1
ATOM 527 C CA . LYS A 1 70 ? 20.591 -2.922 -21.118 1.00 88.94 70 LYS A CA 1
ATOM 528 C C . LYS A 1 70 ? 20.136 -1.811 -22.058 1.00 88.94 70 LYS A C 1
ATOM 530 O O . LYS A 1 70 ? 19.312 -2.038 -22.942 1.00 88.94 70 LYS A O 1
ATOM 535 N N . VAL A 1 71 ? 20.676 -0.609 -21.871 1.00 93.25 71 VAL A N 1
ATOM 536 C CA . VAL A 1 71 ? 20.445 0.515 -22.786 1.00 93.25 71 VAL A CA 1
ATOM 537 C C . VAL A 1 71 ? 21.064 0.164 -24.137 1.00 93.25 71 VAL A C 1
ATOM 539 O O . VAL A 1 71 ? 22.279 0.001 -24.235 1.00 93.25 71 VAL A O 1
ATOM 542 N N . ILE A 1 72 ? 20.219 0.016 -25.158 1.00 95.81 72 ILE A N 1
ATOM 543 C CA . ILE A 1 72 ? 20.638 -0.220 -26.543 1.00 95.81 72 ILE A CA 1
ATOM 544 C C . ILE A 1 72 ? 21.039 1.110 -27.169 1.00 95.81 72 ILE A C 1
ATOM 546 O O . ILE A 1 72 ? 22.093 1.214 -27.793 1.00 95.81 72 ILE A O 1
ATOM 550 N N . LYS A 1 73 ? 20.192 2.132 -27.000 1.00 96.75 73 LYS A N 1
ATOM 551 C CA . LYS A 1 73 ? 20.404 3.441 -27.613 1.00 96.75 73 LYS A CA 1
ATOM 552 C C . LYS A 1 73 ? 19.839 4.569 -26.764 1.00 96.75 73 LYS A C 1
ATOM 554 O O . LYS A 1 73 ? 18.831 4.404 -26.076 1.00 96.75 73 LYS A O 1
ATOM 559 N N . THR A 1 74 ? 20.502 5.716 -26.826 1.00 96.06 74 THR A N 1
ATOM 560 C CA . THR A 1 74 ? 20.079 6.959 -26.187 1.00 96.06 74 THR A CA 1
ATOM 561 C C . THR A 1 74 ? 19.766 7.995 -27.256 1.00 96.06 74 THR A C 1
ATOM 563 O O . THR A 1 74 ? 20.399 8.051 -28.309 1.00 96.06 74 THR A O 1
ATOM 566 N N . TYR A 1 75 ? 18.761 8.812 -26.983 1.00 95.44 75 TYR A N 1
ATOM 567 C CA . TYR A 1 75 ? 18.256 9.822 -27.897 1.00 95.44 75 TYR A CA 1
ATOM 568 C C . TYR A 1 75 ? 18.077 11.122 -27.141 1.00 95.44 75 TYR A C 1
ATOM 570 O O . TYR A 1 75 ? 17.640 11.098 -25.998 1.00 95.44 75 TYR A O 1
ATOM 578 N N . SER A 1 76 ? 18.336 12.264 -27.775 1.00 93.56 76 SER A N 1
ATOM 579 C CA . SER A 1 76 ? 18.116 13.579 -27.156 1.00 93.56 76 SER A CA 1
ATOM 580 C C . SER A 1 76 ? 16.633 13.893 -26.906 1.00 93.56 76 SER A C 1
ATOM 582 O O . SER A 1 76 ? 16.316 14.754 -26.092 1.00 93.56 76 SER A O 1
ATOM 584 N N . SER A 1 77 ? 15.713 13.203 -27.592 1.00 93.19 77 SER A N 1
ATOM 585 C CA . SER A 1 77 ? 14.262 13.336 -27.421 1.00 93.19 77 SER A CA 1
ATOM 586 C C . SER A 1 77 ? 13.502 12.146 -28.023 1.00 93.19 77 SER A C 1
ATOM 588 O O . SER A 1 77 ? 14.048 11.395 -28.834 1.00 93.19 77 SER A O 1
ATOM 590 N N . ALA A 1 78 ? 12.213 12.014 -27.694 1.00 92.25 78 ALA A N 1
ATOM 591 C CA . ALA A 1 78 ? 11.316 11.049 -28.337 1.00 92.25 78 ALA A CA 1
ATOM 592 C C . ALA A 1 78 ? 11.186 11.268 -29.858 1.00 92.25 78 ALA A C 1
ATOM 594 O O . ALA A 1 78 ? 11.078 10.307 -30.614 1.00 92.25 78 ALA A O 1
ATOM 595 N N . SER A 1 79 ? 11.252 12.519 -30.327 1.00 92.44 79 SER A N 1
ATOM 596 C CA . SER A 1 79 ? 11.228 12.827 -31.762 1.00 92.44 79 SER A CA 1
ATOM 597 C C . SER A 1 79 ? 12.484 12.331 -32.476 1.00 92.44 79 SER A C 1
ATOM 599 O O . SER A 1 79 ? 12.380 11.764 -33.558 1.00 92.44 79 SER A O 1
ATOM 601 N N . ALA A 1 80 ? 13.659 12.473 -31.852 1.00 93.81 80 ALA A N 1
ATOM 602 C CA . ALA A 1 80 ? 14.907 11.940 -32.401 1.00 93.81 80 ALA A CA 1
ATOM 603 C C . ALA A 1 80 ? 14.864 10.406 -32.523 1.00 93.81 80 ALA A C 1
ATOM 605 O O . ALA A 1 80 ? 15.278 9.857 -33.539 1.00 93.81 80 ALA A O 1
ATOM 606 N N . ALA A 1 81 ? 14.294 9.723 -31.527 1.00 94.94 81 ALA A N 1
ATOM 607 C CA . ALA A 1 81 ? 14.069 8.279 -31.576 1.00 94.94 81 ALA A CA 1
ATOM 608 C C . ALA A 1 81 ? 13.088 7.855 -32.684 1.00 94.94 81 ALA A C 1
ATOM 610 O O . ALA A 1 81 ? 13.312 6.863 -33.378 1.00 94.94 81 ALA A O 1
ATOM 611 N N . SER A 1 82 ? 12.015 8.625 -32.877 1.00 94.25 82 SER A N 1
ATOM 612 C CA . SER A 1 82 ? 11.002 8.382 -33.909 1.00 94.25 82 SER A CA 1
ATOM 613 C C . SER A 1 82 ? 11.557 8.494 -35.334 1.00 94.25 82 SER A C 1
ATOM 615 O O . SER A 1 82 ? 11.200 7.683 -36.186 1.00 94.25 82 SER A O 1
ATOM 617 N N . LEU A 1 83 ? 12.476 9.433 -35.593 1.00 94.00 83 LEU A N 1
ATOM 618 C CA . LEU A 1 83 ? 13.097 9.598 -36.916 1.00 94.00 83 LEU A CA 1
ATOM 619 C C . LEU A 1 83 ? 13.872 8.354 -37.370 1.00 94.00 83 LEU A C 1
ATOM 621 O O . LEU A 1 83 ? 13.872 8.027 -38.553 1.00 94.00 83 LEU A O 1
ATOM 625 N N . GLU A 1 84 ? 14.495 7.633 -36.438 1.00 95.19 84 GLU A N 1
ATOM 626 C CA . GLU A 1 84 ? 15.196 6.382 -36.748 1.00 95.19 84 GLU A CA 1
ATOM 627 C C . GLU A 1 84 ? 14.274 5.160 -36.807 1.00 95.19 84 GLU A C 1
ATOM 629 O O . GLU A 1 84 ? 14.640 4.118 -37.347 1.00 95.19 84 GLU A O 1
ATOM 634 N N . SER A 1 85 ? 13.073 5.274 -36.243 1.00 90.31 85 SER A N 1
ATOM 635 C CA . SER A 1 85 ? 12.071 4.214 -36.193 1.00 90.31 85 SER A CA 1
ATOM 636 C C . SER A 1 85 ? 10.803 4.678 -36.917 1.00 90.31 85 SER A C 1
ATOM 638 O O . SER A 1 85 ? 9.829 5.024 -36.245 1.00 90.31 85 SER A O 1
ATOM 640 N N . PRO A 1 86 ? 10.756 4.644 -38.269 1.00 79.38 86 PRO A N 1
ATOM 641 C CA . PRO A 1 86 ? 9.754 5.326 -39.113 1.00 79.38 86 PRO A CA 1
ATOM 642 C C . PRO A 1 86 ? 8.293 4.843 -38.981 1.00 79.38 86 PRO A C 1
ATOM 644 O O . PRO A 1 86 ? 7.437 5.140 -39.807 1.00 79.38 86 PRO A O 1
ATOM 647 N N . ARG A 1 87 ? 7.968 4.087 -37.935 1.00 86.56 87 ARG A N 1
ATOM 648 C CA . ARG A 1 87 ? 6.617 3.631 -37.589 1.00 86.56 87 ARG A CA 1
ATOM 649 C C . ARG A 1 87 ? 6.317 3.764 -36.090 1.00 86.56 87 ARG A C 1
ATOM 651 O O . ARG A 1 87 ? 5.402 3.112 -35.588 1.00 86.56 87 ARG A O 1
ATOM 658 N N . LEU A 1 88 ? 7.126 4.527 -35.361 1.00 90.38 88 LEU A N 1
ATOM 659 C CA . LEU A 1 88 ? 6.974 4.762 -33.933 1.00 90.38 88 LEU A CA 1
ATOM 660 C C . LEU A 1 88 ? 6.786 6.259 -33.717 1.00 90.38 88 LEU A C 1
ATOM 662 O O . LEU A 1 88 ? 7.716 7.030 -33.923 1.00 90.38 88 LEU A O 1
ATOM 666 N N . LEU A 1 89 ? 5.575 6.678 -33.349 1.00 92.19 89 LEU A N 1
ATOM 667 C CA . LEU A 1 89 ? 5.273 8.092 -33.133 1.00 92.19 89 LEU A CA 1
ATOM 668 C C . LEU A 1 89 ? 5.946 8.600 -31.846 1.00 92.19 89 LEU A C 1
ATOM 670 O O . LEU A 1 89 ? 5.989 7.856 -30.860 1.00 92.19 89 LEU A O 1
ATOM 674 N N . PRO A 1 90 ? 6.400 9.868 -31.795 1.00 92.12 90 PRO A N 1
ATOM 675 C CA . PRO A 1 90 ? 6.995 10.435 -30.584 1.00 92.12 90 PRO A CA 1
ATOM 676 C C . PRO A 1 90 ? 6.064 10.357 -29.365 1.00 92.12 90 PRO A C 1
ATOM 678 O O . PRO A 1 90 ? 6.535 10.144 -28.251 1.00 92.12 90 PRO A O 1
ATOM 681 N N . SER A 1 91 ? 4.746 10.479 -29.568 1.00 87.75 91 SER A N 1
ATOM 682 C CA . SER A 1 91 ? 3.741 10.350 -28.504 1.00 87.75 91 SER A CA 1
ATOM 683 C C . SER A 1 91 ? 3.747 8.967 -27.856 1.00 87.75 91 SER A C 1
ATOM 685 O O . SER A 1 91 ? 3.749 8.887 -26.637 1.00 87.75 91 SER A O 1
ATOM 687 N N . LEU A 1 92 ? 3.855 7.891 -28.642 1.00 89.56 92 LEU A N 1
ATOM 688 C CA . LEU A 1 92 ? 3.890 6.519 -28.119 1.00 89.56 92 LEU A CA 1
ATOM 689 C C . LEU A 1 92 ? 5.141 6.259 -27.275 1.00 89.56 92 LEU A C 1
ATOM 691 O O . LEU A 1 92 ? 5.075 5.568 -26.265 1.00 89.56 92 LEU A O 1
ATOM 695 N N . ILE A 1 93 ? 6.276 6.850 -27.656 1.00 91.75 93 ILE A N 1
ATOM 696 C CA . ILE A 1 93 ? 7.516 6.776 -26.872 1.00 91.75 93 ILE A CA 1
ATOM 697 C C . ILE A 1 93 ? 7.347 7.513 -25.539 1.00 91.75 93 ILE A C 1
ATOM 699 O O . ILE A 1 93 ? 7.778 7.020 -24.500 1.00 91.75 93 ILE A O 1
ATOM 703 N N . ILE A 1 94 ? 6.713 8.688 -25.550 1.00 89.06 94 ILE A N 1
ATOM 704 C CA . ILE A 1 94 ? 6.439 9.456 -24.327 1.00 89.06 94 ILE A CA 1
ATOM 705 C C . ILE A 1 94 ? 5.466 8.694 -23.421 1.00 89.06 94 ILE A C 1
ATOM 707 O O . ILE A 1 94 ? 5.733 8.573 -22.225 1.00 89.06 94 ILE A O 1
ATOM 711 N N . ASP A 1 95 ? 4.391 8.144 -23.985 1.00 84.38 95 ASP A N 1
ATOM 712 C CA . ASP A 1 95 ? 3.405 7.341 -23.260 1.00 84.38 95 ASP A CA 1
ATOM 713 C C . ASP A 1 95 ? 4.065 6.108 -22.629 1.00 84.38 95 ASP A C 1
ATOM 715 O O . ASP A 1 95 ? 3.851 5.826 -21.449 1.00 84.38 95 ASP A O 1
ATOM 719 N N . ALA A 1 96 ? 4.951 5.431 -23.366 1.00 88.62 96 ALA A N 1
ATOM 720 C CA . ALA A 1 96 ? 5.755 4.327 -22.853 1.00 88.62 96 ALA A CA 1
ATOM 721 C C . ALA A 1 96 ? 6.656 4.763 -21.686 1.00 88.62 96 ALA A C 1
ATOM 723 O O . ALA A 1 96 ? 6.672 4.124 -20.637 1.00 88.62 96 ALA A O 1
ATOM 724 N N . CYS A 1 97 ? 7.358 5.891 -21.816 1.00 87.62 97 CYS A N 1
ATOM 725 C CA . CYS A 1 97 ? 8.200 6.423 -20.744 1.00 87.62 97 CYS A CA 1
ATOM 726 C C . CYS A 1 97 ? 7.400 6.791 -19.479 1.00 87.62 97 CYS A C 1
ATOM 728 O O . CYS A 1 97 ? 7.938 6.721 -18.374 1.00 87.62 97 CYS A O 1
ATOM 730 N N . GLN A 1 98 ? 6.138 7.207 -19.624 1.00 83.25 98 GLN A N 1
ATOM 731 C CA . GLN A 1 98 ? 5.287 7.676 -18.523 1.00 83.25 98 GLN A CA 1
ATOM 732 C C . GLN A 1 98 ? 4.380 6.593 -17.927 1.00 83.25 98 GLN A C 1
ATOM 734 O O . GLN A 1 98 ? 3.927 6.740 -16.785 1.00 83.25 98 GLN A O 1
ATOM 739 N N . SER A 1 99 ? 4.088 5.521 -18.669 1.00 79.00 99 SER A N 1
ATOM 740 C CA . SER A 1 99 ? 3.135 4.507 -18.226 1.00 79.00 99 SER A CA 1
ATOM 741 C C . SER A 1 99 ? 3.566 3.887 -16.903 1.00 79.00 99 SER A C 1
ATOM 743 O O . SER A 1 99 ? 4.740 3.627 -16.673 1.00 79.00 99 SER A O 1
ATOM 745 N N . ARG A 1 100 ? 2.621 3.608 -16.002 1.00 66.12 100 ARG A N 1
ATOM 746 C CA . ARG A 1 100 ? 2.895 2.900 -14.737 1.00 66.12 100 ARG A CA 1
ATOM 747 C C . ARG A 1 100 ? 2.805 1.379 -14.870 1.00 66.12 100 ARG A C 1
ATOM 749 O O . ARG A 1 100 ? 3.177 0.673 -13.934 1.00 66.12 100 ARG A O 1
ATOM 756 N N . ARG A 1 101 ? 2.291 0.876 -15.993 1.00 61.19 101 ARG A N 1
ATOM 757 C CA . ARG A 1 101 ? 2.105 -0.554 -16.263 1.00 61.19 101 ARG A CA 1
ATOM 758 C C . ARG A 1 101 ? 3.155 -1.017 -17.257 1.00 61.19 101 ARG A C 1
ATOM 760 O O . ARG A 1 101 ? 3.458 -0.300 -18.196 1.00 61.19 101 ARG A O 1
ATOM 767 N N . ARG A 1 102 ? 3.717 -2.203 -17.027 1.00 61.28 102 ARG A N 1
ATOM 768 C CA . ARG A 1 102 ? 4.835 -2.748 -17.810 1.00 61.28 102 ARG A CA 1
ATOM 769 C C . ARG A 1 102 ? 4.459 -3.007 -19.268 1.00 61.28 102 ARG A C 1
ATOM 771 O O . ARG A 1 102 ? 5.238 -2.647 -20.140 1.00 61.28 102 ARG A O 1
ATOM 778 N N . ASP A 1 103 ? 3.287 -3.590 -19.493 1.00 66.44 103 ASP A N 1
ATOM 779 C CA . ASP A 1 103 ? 2.842 -4.040 -20.819 1.00 66.44 103 ASP A CA 1
ATOM 780 C C . ASP A 1 103 ? 2.652 -2.860 -21.785 1.00 66.44 103 ASP A C 1
ATOM 782 O O . ASP A 1 103 ? 2.849 -2.989 -22.986 1.00 66.44 103 ASP A O 1
ATOM 786 N N . ASP A 1 104 ? 2.389 -1.672 -21.237 1.00 66.50 104 ASP A N 1
ATOM 787 C CA . ASP A 1 104 ? 2.210 -0.434 -21.996 1.00 66.50 104 ASP A CA 1
ATOM 788 C C . ASP A 1 104 ? 3.546 0.288 -22.295 1.00 66.50 104 ASP A C 1
ATOM 790 O O . ASP A 1 104 ? 3.544 1.350 -22.918 1.00 66.50 104 ASP A O 1
ATOM 794 N N . ARG A 1 105 ? 4.692 -0.228 -21.809 1.00 67.19 105 ARG A N 1
ATOM 795 C CA . ARG A 1 105 ? 6.031 0.370 -22.021 1.00 67.19 105 ARG A CA 1
ATOM 796 C C . ARG A 1 105 ? 6.820 -0.281 -23.154 1.00 67.19 105 ARG A C 1
ATOM 798 O O . ARG A 1 105 ? 7.896 0.212 -23.502 1.00 67.19 105 ARG A O 1
ATOM 805 N N . GLU A 1 106 ? 6.321 -1.390 -23.691 1.00 79.75 106 GLU A N 1
ATOM 806 C CA . GLU A 1 106 ? 6.964 -2.105 -24.784 1.00 79.75 106 GLU A CA 1
ATOM 807 C C . GLU A 1 106 ? 6.377 -1.659 -26.121 1.00 79.75 106 GLU A C 1
ATOM 809 O O . GLU A 1 106 ? 5.202 -1.867 -26.411 1.00 79.75 106 GLU A O 1
ATOM 814 N N . TYR A 1 107 ? 7.222 -1.078 -26.967 1.00 81.44 107 TYR A N 1
ATOM 815 C CA . TYR A 1 107 ? 6.860 -0.781 -28.345 1.00 81.44 107 TYR A CA 1
ATOM 816 C C . TYR A 1 107 ? 7.920 -1.349 -29.268 1.00 81.44 107 TYR A C 1
ATOM 818 O O . TYR A 1 107 ? 9.085 -0.956 -29.209 1.00 81.44 107 TYR A O 1
ATOM 826 N N . ARG A 1 108 ? 7.486 -2.262 -30.146 1.00 81.00 108 ARG A N 1
ATOM 827 C CA . ARG A 1 108 ? 8.336 -2.947 -31.134 1.00 81.00 108 ARG A CA 1
ATOM 828 C C . ARG A 1 108 ? 9.496 -3.725 -30.502 1.00 81.00 108 ARG A C 1
ATOM 830 O O . ARG A 1 108 ? 10.600 -3.709 -31.034 1.00 81.00 108 ARG A O 1
ATOM 837 N N . GLY A 1 109 ? 9.249 -4.387 -29.371 1.00 85.75 109 GLY A N 1
ATOM 838 C CA . GLY A 1 109 ? 10.280 -5.170 -28.689 1.00 85.75 109 GLY A CA 1
ATOM 839 C C . GLY A 1 109 ? 11.360 -4.316 -28.025 1.00 85.75 109 GLY A C 1
ATOM 840 O O . GLY A 1 109 ? 12.455 -4.809 -27.783 1.00 85.75 109 GLY A O 1
ATOM 841 N N . LEU A 1 110 ? 11.081 -3.038 -27.753 1.00 90.56 110 LEU A N 1
ATOM 842 C CA . LEU A 1 110 ? 11.964 -2.138 -27.017 1.00 90.56 110 LEU A CA 1
ATOM 843 C C . LEU A 1 110 ? 11.214 -1.519 -25.845 1.00 90.56 110 LEU A C 1
ATOM 845 O O . LEU A 1 110 ? 10.040 -1.157 -25.960 1.00 90.56 110 LEU A O 1
ATOM 849 N N . TYR A 1 111 ? 11.919 -1.372 -24.729 1.00 90.31 111 TYR A N 1
ATOM 850 C CA . TYR A 1 111 ? 11.414 -0.706 -23.539 1.00 90.31 111 TYR A CA 1
ATOM 851 C C . TYR A 1 111 ? 11.905 0.738 -23.501 1.00 90.31 111 TYR A C 1
ATOM 853 O O . TYR A 1 111 ? 13.105 0.986 -23.620 1.00 90.31 111 TYR A O 1
ATOM 861 N N . TRP A 1 112 ? 10.995 1.688 -23.306 1.00 91.38 112 TRP A N 1
ATOM 862 C CA . TRP A 1 112 ? 11.324 3.114 -23.344 1.00 91.38 112 TRP A CA 1
ATOM 863 C C . TRP A 1 112 ? 11.289 3.738 -21.948 1.00 91.38 112 TRP A C 1
ATOM 865 O O . TRP A 1 112 ? 10.373 3.491 -21.160 1.00 91.38 112 TRP A O 1
ATOM 875 N N . ARG A 1 113 ? 12.293 4.562 -21.629 1.00 91.06 113 ARG A N 1
ATOM 876 C CA . ARG A 1 113 ? 12.313 5.394 -20.413 1.00 91.06 113 ARG A CA 1
ATOM 877 C C . ARG A 1 113 ? 12.963 6.749 -20.664 1.00 91.06 113 ARG A C 1
ATOM 879 O O . ARG A 1 113 ? 13.716 6.920 -21.621 1.00 91.06 113 ARG A O 1
ATOM 886 N N . PHE A 1 114 ? 12.751 7.688 -19.747 1.00 92.00 114 PHE A N 1
ATOM 887 C CA . PHE A 1 114 ? 13.529 8.925 -19.723 1.00 92.00 114 PHE A CA 1
ATOM 888 C C . PHE A 1 114 ? 14.970 8.663 -19.261 1.00 92.00 114 PHE A C 1
ATOM 890 O O . PHE A 1 114 ? 15.209 7.944 -18.289 1.00 92.00 114 PHE A O 1
ATOM 897 N N . GLN A 1 115 ? 15.921 9.295 -19.938 1.00 92.25 115 GLN A N 1
ATOM 898 C CA . GLN A 1 115 ? 17.348 9.275 -19.655 1.00 92.25 115 GLN A CA 1
ATOM 899 C C . GLN A 1 115 ? 17.605 9.723 -18.221 1.00 92.25 115 GLN A C 1
ATOM 901 O O . GLN A 1 115 ? 17.057 10.723 -17.746 1.00 92.25 115 GLN A O 1
ATOM 906 N N . GLY A 1 116 ? 18.414 8.937 -17.513 1.00 82.56 116 GLY A N 1
ATOM 907 C CA . GLY A 1 116 ? 18.709 9.161 -16.100 1.00 82.56 116 GLY A CA 1
ATOM 908 C C . GLY A 1 116 ? 17.528 8.925 -15.150 1.00 82.56 116 GLY A C 1
ATOM 909 O O . GLY A 1 116 ? 17.687 9.120 -13.943 1.00 82.56 116 GLY A O 1
ATOM 910 N N . SER A 1 117 ? 16.356 8.493 -15.639 1.00 83.38 117 SER A N 1
ATOM 911 C CA . SER A 1 117 ? 15.279 8.089 -14.741 1.00 83.38 117 SER A CA 1
ATOM 912 C C . SER A 1 117 ? 15.719 6.875 -13.928 1.00 83.38 117 SER A C 1
ATOM 914 O O . SER A 1 117 ? 16.042 5.813 -14.467 1.00 83.38 117 SER A O 1
ATOM 916 N N . LYS A 1 118 ? 15.703 7.047 -12.601 1.00 67.06 118 LYS A N 1
ATOM 917 C CA . LYS A 1 118 ? 15.855 5.965 -11.624 1.00 67.06 118 LYS A CA 1
ATOM 918 C C . LYS A 1 118 ? 14.571 5.161 -11.454 1.00 67.06 118 LYS A C 1
ATOM 920 O O . LYS A 1 118 ? 14.526 4.346 -10.531 1.00 67.06 118 LYS A O 1
ATOM 925 N N . ASP A 1 119 ? 13.541 5.394 -12.283 1.00 61.50 119 ASP A N 1
ATOM 926 C CA . ASP A 1 119 ? 12.406 4.480 -12.370 1.00 61.50 119 ASP A CA 1
ATOM 927 C C . ASP A 1 119 ? 12.983 3.080 -12.359 1.00 61.50 119 ASP A C 1
ATOM 929 O O . ASP A 1 119 ? 13.832 2.761 -13.199 1.00 61.50 119 ASP A O 1
ATOM 933 N N . ARG A 1 120 ? 12.608 2.301 -11.333 1.00 50.97 120 ARG A N 1
ATOM 934 C CA . ARG A 1 120 ? 12.986 0.899 -11.234 1.00 50.97 120 ARG A CA 1
ATOM 935 C C . ARG A 1 120 ? 12.613 0.326 -12.586 1.00 50.97 120 ARG A C 1
ATOM 937 O O . ARG A 1 120 ? 11.429 0.122 -12.855 1.00 50.97 120 ARG A O 1
ATOM 944 N N . ILE A 1 121 ? 13.610 0.101 -13.442 1.00 53.44 121 ILE A N 1
ATOM 945 C CA . ILE A 1 121 ? 13.467 -0.872 -14.498 1.00 53.44 121 ILE A CA 1
ATOM 946 C C . ILE A 1 121 ? 13.200 -2.114 -13.677 1.00 53.44 121 ILE A C 1
ATOM 948 O O . ILE A 1 121 ? 14.101 -2.627 -13.012 1.00 53.44 121 ILE A O 1
ATOM 952 N N . LEU A 1 122 ? 11.926 -2.478 -13.563 1.00 49.62 122 LEU A N 1
ATOM 953 C CA . LEU A 1 122 ? 11.542 -3.780 -13.076 1.00 49.62 122 LEU A CA 1
ATOM 954 C C . LEU A 1 122 ? 12.212 -4.690 -14.091 1.00 49.62 122 LEU A C 1
ATOM 956 O O . LEU A 1 122 ? 11.722 -4.815 -15.214 1.00 49.62 122 LEU A O 1
ATOM 960 N N . ARG A 1 123 ? 13.431 -5.134 -13.753 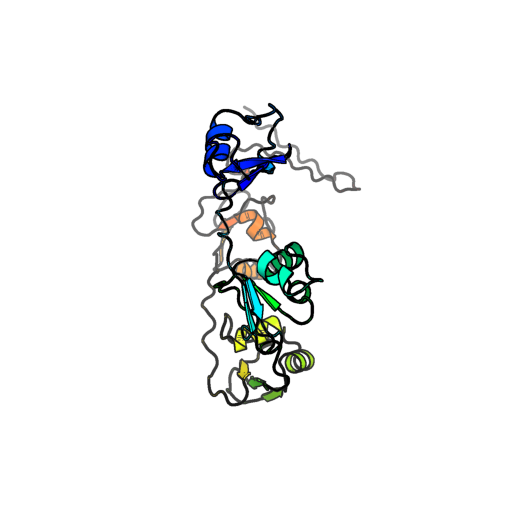1.00 46.81 123 ARG A N 1
ATOM 961 C CA . ARG A 1 123 ? 14.323 -5.861 -14.645 1.00 46.81 123 ARG A CA 1
ATOM 962 C C . ARG A 1 123 ? 13.461 -6.952 -15.246 1.00 46.81 123 ARG A C 1
ATOM 964 O O . ARG A 1 123 ? 12.796 -7.670 -14.500 1.00 46.81 123 ARG A O 1
ATOM 971 N N . ALA A 1 124 ? 13.453 -7.110 -16.559 1.00 47.41 124 ALA A N 1
ATOM 972 C CA . ALA A 1 124 ? 12.761 -8.253 -17.131 1.00 47.41 124 ALA A CA 1
ATOM 973 C C . ALA A 1 124 ? 13.425 -9.597 -16.782 1.00 47.41 124 ALA A C 1
ATOM 975 O O . ALA A 1 124 ? 12.904 -10.625 -17.189 1.00 47.41 124 ALA A O 1
ATOM 976 N N . GLY A 1 125 ? 14.488 -9.605 -15.966 1.00 44.56 125 GLY A N 1
ATOM 977 C CA . GLY A 1 125 ? 14.985 -10.774 -15.228 1.00 44.56 125 GLY A CA 1
ATOM 978 C C . GLY A 1 125 ? 14.587 -10.856 -13.739 1.00 44.56 125 GLY A C 1
ATOM 979 O O . GLY A 1 125 ? 14.941 -11.821 -13.072 1.00 44.56 125 GLY A O 1
ATOM 980 N N . GLU A 1 126 ? 13.868 -9.872 -13.186 1.00 48.97 126 GLU A N 1
ATOM 981 C CA . GLU A 1 126 ? 13.203 -9.960 -11.866 1.00 48.97 126 GLU A CA 1
ATOM 982 C C . GLU A 1 126 ? 11.709 -10.305 -11.988 1.00 48.97 126 GLU A C 1
ATOM 984 O O . GLU A 1 126 ? 10.994 -10.434 -10.990 1.00 48.97 126 GLU A O 1
ATOM 989 N N . GLY A 1 127 ? 11.233 -10.540 -13.213 1.00 48.94 127 GLY A N 1
ATOM 990 C CA . GLY A 1 127 ? 10.196 -11.539 -13.419 1.00 48.94 127 GLY A CA 1
ATOM 991 C C . GLY A 1 127 ? 10.797 -12.884 -13.041 1.00 48.94 127 GLY A C 1
ATOM 992 O O . GLY A 1 127 ? 11.501 -13.457 -13.854 1.00 48.94 127 GLY A O 1
ATOM 993 N N . ILE A 1 128 ? 10.604 -13.274 -11.775 1.00 52.94 128 ILE A N 1
ATOM 994 C CA . ILE A 1 128 ? 10.726 -14.622 -11.203 1.00 52.94 128 ILE A CA 1
ATOM 995 C C . ILE A 1 128 ? 11.633 -15.505 -12.062 1.00 52.94 128 ILE A C 1
ATOM 997 O O . ILE A 1 128 ? 11.142 -16.115 -13.006 1.00 52.94 128 ILE A O 1
ATOM 1001 N N . LYS A 1 129 ? 12.932 -15.587 -11.739 1.00 50.69 129 LYS A N 1
ATOM 1002 C CA . LYS A 1 129 ? 13.741 -16.708 -12.222 1.00 50.69 129 LYS A CA 1
ATOM 1003 C C . LYS A 1 129 ? 12.923 -17.970 -11.940 1.00 50.69 129 LYS A C 1
ATOM 1005 O O . LYS A 1 129 ? 12.749 -18.330 -10.773 1.00 50.69 129 LYS A O 1
ATOM 1010 N N . GLU A 1 130 ? 12.375 -18.596 -12.972 1.00 51.12 130 GLU A N 1
ATOM 1011 C CA . GLU A 1 130 ? 12.052 -20.011 -12.922 1.00 51.12 130 GLU A CA 1
ATOM 1012 C C . GLU A 1 130 ? 13.393 -20.672 -12.588 1.00 51.12 130 GLU A C 1
ATOM 1014 O O . GLU A 1 130 ? 14.278 -20.747 -13.433 1.00 51.12 130 GLU A O 1
ATOM 1019 N N . GLY A 1 131 ? 13.631 -20.942 -11.301 1.00 63.12 131 GLY A N 1
ATOM 1020 C CA . GLY A 1 131 ? 14.913 -21.459 -10.827 1.00 63.12 131 GLY A CA 1
ATOM 1021 C C . GLY A 1 131 ? 15.528 -20.809 -9.588 1.00 63.12 131 GLY A C 1
ATOM 1022 O O . GLY A 1 131 ? 16.535 -21.337 -9.128 1.00 63.12 131 GLY A O 1
ATOM 1023 N N . ILE A 1 132 ? 14.984 -19.731 -8.994 1.00 82.94 132 ILE A N 1
ATOM 1024 C CA . ILE A 1 132 ? 15.363 -19.450 -7.592 1.00 82.94 132 ILE A CA 1
ATOM 1025 C C . ILE A 1 132 ? 14.416 -20.222 -6.693 1.00 82.94 132 ILE A C 1
ATOM 1027 O O . ILE A 1 132 ? 13.336 -19.747 -6.327 1.00 82.94 132 ILE A O 1
ATOM 1031 N N . SER A 1 133 ? 14.868 -21.416 -6.341 1.00 94.38 133 SER A N 1
ATOM 1032 C CA . SER A 1 133 ? 14.237 -22.213 -5.314 1.00 94.38 133 SER A CA 1
ATOM 1033 C C . SER A 1 133 ? 14.232 -21.466 -3.983 1.00 94.38 133 SER A C 1
ATOM 1035 O O . SER A 1 133 ? 15.189 -20.774 -3.626 1.00 94.38 133 SER A O 1
ATOM 1037 N N . ILE A 1 134 ? 13.152 -21.622 -3.233 1.00 96.62 134 ILE A N 1
ATOM 1038 C CA . ILE A 1 134 ? 13.014 -21.107 -1.875 1.00 96.62 134 ILE A CA 1
ATOM 1039 C C . ILE A 1 134 ? 12.831 -22.264 -0.906 1.00 96.62 134 ILE A C 1
ATOM 1041 O O . ILE A 1 134 ? 12.203 -23.272 -1.230 1.00 96.62 134 ILE A O 1
ATOM 1045 N N . GLU A 1 135 ? 13.364 -22.100 0.292 1.00 98.19 135 GLU A N 1
ATOM 1046 C CA . GLU A 1 135 ? 13.217 -23.041 1.390 1.00 98.19 135 GLU A CA 1
ATOM 1047 C C . GLU A 1 135 ? 12.092 -22.564 2.309 1.00 98.19 135 GLU A C 1
ATOM 1049 O O . GLU A 1 135 ? 12.078 -21.416 2.761 1.00 98.19 135 GLU A O 1
ATOM 1054 N N . GLN A 1 136 ? 11.150 -23.460 2.589 1.00 98.31 136 GLN A N 1
ATOM 1055 C CA . GLN A 1 136 ? 10.226 -23.337 3.705 1.00 98.31 136 GLN A CA 1
ATOM 1056 C C . GLN A 1 136 ? 10.933 -23.870 4.942 1.00 98.31 136 GLN A C 1
ATOM 1058 O O . GLN A 1 136 ? 11.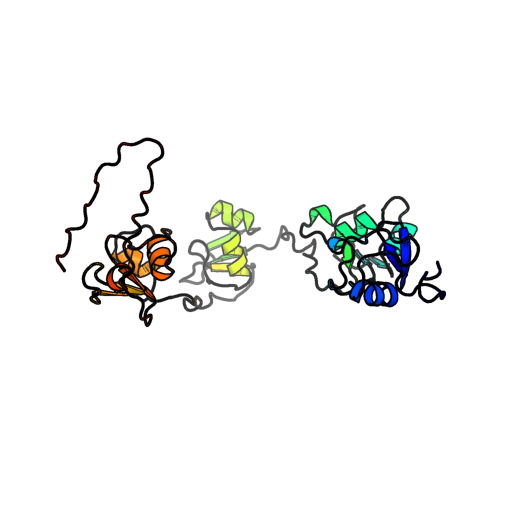281 -25.047 5.002 1.00 98.31 136 GLN A O 1
ATOM 1063 N N . VAL A 1 137 ? 11.133 -23.012 5.930 1.00 98.06 137 VAL A N 1
ATOM 1064 C CA . VAL A 1 137 ? 11.887 -23.326 7.140 1.00 98.06 137 VAL A CA 1
ATOM 1065 C C . VAL A 1 137 ? 10.948 -23.255 8.339 1.00 98.06 137 VAL A C 1
ATOM 1067 O O . VAL A 1 137 ? 10.122 -22.342 8.460 1.00 98.06 137 VAL A O 1
ATOM 1070 N N . ASN A 1 138 ? 11.052 -24.240 9.226 1.00 97.62 138 ASN A N 1
ATOM 1071 C CA . ASN A 1 138 ? 10.341 -24.227 10.493 1.00 97.62 138 ASN A CA 1
ATOM 1072 C C . ASN A 1 138 ? 10.870 -23.065 11.345 1.00 97.62 138 ASN A C 1
ATOM 1074 O O . ASN A 1 138 ? 12.070 -22.974 11.595 1.00 97.62 138 ASN A O 1
ATOM 1078 N N . PHE A 1 139 ? 9.978 -22.174 11.775 1.00 94.38 139 PHE A N 1
ATOM 1079 C CA . PHE A 1 139 ? 10.370 -20.942 12.457 1.00 94.38 139 PHE A CA 1
ATOM 1080 C C . PHE A 1 139 ? 11.058 -21.185 13.810 1.00 94.38 139 PHE A C 1
ATOM 1082 O O . PHE A 1 139 ? 11.969 -20.445 14.161 1.00 94.38 139 PHE A O 1
ATOM 1089 N N . GLU A 1 140 ? 10.650 -22.220 14.547 1.00 95.06 140 GLU A N 1
ATOM 1090 C CA . GLU A 1 140 ? 11.171 -22.515 15.888 1.00 95.06 140 GLU A CA 1
ATOM 1091 C C . GLU A 1 140 ? 12.482 -23.302 15.835 1.00 95.06 140 GLU A C 1
ATOM 1093 O O . GLU A 1 140 ? 13.420 -23.012 16.570 1.00 95.06 140 GLU A O 1
ATOM 1098 N N . THR A 1 141 ? 12.554 -24.300 14.954 1.00 96.38 141 THR A N 1
ATOM 1099 C CA . THR A 1 141 ? 13.699 -25.225 14.892 1.00 96.38 141 THR A CA 1
ATOM 1100 C C . THR A 1 141 ? 14.774 -24.796 13.897 1.00 96.38 141 THR A C 1
ATOM 1102 O O . THR A 1 141 ? 15.892 -25.293 13.963 1.00 96.38 141 THR A O 1
ATOM 1105 N N . GLY A 1 142 ? 14.451 -23.919 12.941 1.00 95.62 142 GLY A N 1
ATOM 1106 C CA . GLY A 1 142 ? 15.356 -23.540 11.851 1.00 95.62 142 GLY A CA 1
ATOM 1107 C C . GLY A 1 142 ? 15.575 -24.634 10.796 1.00 95.62 142 GLY A C 1
ATOM 1108 O O . GLY A 1 142 ? 16.341 -24.427 9.855 1.00 95.62 142 GLY A O 1
ATOM 1109 N N . ASN A 1 143 ? 14.895 -25.779 10.913 1.00 97.12 143 ASN A N 1
ATOM 1110 C CA . ASN A 1 143 ? 15.019 -26.891 9.974 1.00 97.12 143 ASN A CA 1
ATOM 1111 C C . ASN A 1 143 ? 14.272 -26.611 8.665 1.00 97.12 143 ASN A C 1
ATOM 1113 O O . ASN A 1 143 ? 13.145 -26.107 8.669 1.00 97.12 143 ASN A O 1
ATOM 1117 N N . VAL A 1 144 ? 14.877 -26.990 7.539 1.00 98.00 144 VAL A N 1
ATOM 1118 C CA . VAL A 1 144 ? 14.232 -26.921 6.221 1.00 98.00 144 VAL A CA 1
ATOM 1119 C C . VAL A 1 144 ? 13.144 -27.994 6.144 1.00 98.00 144 VAL A C 1
ATOM 1121 O O . VAL A 1 144 ? 13.424 -29.180 6.278 1.00 98.00 144 VAL A O 1
ATOM 1124 N N . ILE A 1 145 ? 11.898 -27.570 5.932 1.00 98.31 145 ILE A N 1
ATOM 1125 C CA . ILE A 1 145 ? 10.724 -28.441 5.784 1.00 98.31 145 ILE A CA 1
ATOM 1126 C C . ILE A 1 145 ? 10.573 -28.883 4.325 1.00 98.31 145 ILE A C 1
ATOM 1128 O O . ILE A 1 145 ? 10.330 -30.053 4.048 1.00 98.31 145 ILE A O 1
ATOM 1132 N N . ALA A 1 146 ? 10.674 -27.938 3.388 1.00 98.12 146 ALA A N 1
ATOM 1133 C CA . ALA A 1 146 ? 10.472 -28.189 1.965 1.00 98.12 146 ALA A CA 1
ATOM 1134 C C . ALA A 1 146 ? 11.242 -27.177 1.112 1.00 98.12 146 ALA A C 1
ATOM 1136 O O . ALA A 1 146 ? 11.482 -26.046 1.536 1.00 98.12 146 ALA A O 1
ATOM 1137 N N . VAL A 1 147 ? 11.582 -27.572 -0.114 1.00 97.81 147 VAL A N 1
ATOM 1138 C CA . VAL A 1 147 ? 12.202 -26.701 -1.119 1.00 97.81 147 VAL A CA 1
ATOM 1139 C C . VAL A 1 147 ? 11.252 -26.580 -2.301 1.00 97.81 147 VAL A C 1
ATOM 1141 O O . VAL A 1 147 ? 10.793 -27.584 -2.842 1.00 97.81 147 VAL A O 1
ATOM 1144 N N . PHE A 1 148 ? 10.952 -25.350 -2.706 1.00 96.12 148 PHE A N 1
ATOM 1145 C CA . PHE A 1 148 ? 10.057 -25.067 -3.820 1.00 96.12 148 PHE A CA 1
ATOM 1146 C C . PHE A 1 148 ? 10.807 -24.340 -4.930 1.00 96.12 148 PHE A C 1
ATOM 1148 O O . PHE A 1 148 ? 11.368 -23.285 -4.651 1.00 96.12 148 PHE A O 1
ATOM 1155 N N . PRO A 1 149 ? 10.735 -24.804 -6.186 1.00 93.81 149 PRO A N 1
ATOM 1156 C CA . PRO A 1 149 ? 11.266 -24.108 -7.361 1.00 93.81 149 PRO A CA 1
ATOM 1157 C C . PRO A 1 149 ? 10.851 -22.635 -7.525 1.00 93.81 149 PRO A C 1
ATOM 1159 O O . PRO A 1 149 ? 11.499 -21.891 -8.260 1.00 93.81 149 PRO A O 1
ATOM 1162 N N . SER A 1 150 ? 9.743 -22.207 -6.903 1.00 92.56 150 SER A N 1
ATOM 1163 C CA . SER A 1 150 ? 9.281 -20.816 -6.944 1.00 92.56 150 SER A CA 1
ATOM 1164 C C . SER A 1 150 ? 8.343 -20.447 -5.787 1.00 92.56 150 SER A C 1
ATOM 1166 O O . SER A 1 150 ? 7.671 -21.299 -5.200 1.00 92.56 150 SER A O 1
ATOM 1168 N N . ILE A 1 151 ? 8.186 -19.136 -5.548 1.00 94.06 151 ILE A N 1
ATOM 1169 C CA . ILE A 1 151 ? 7.186 -18.579 -4.614 1.00 94.06 151 ILE A CA 1
ATOM 1170 C C . ILE A 1 151 ? 5.765 -19.032 -4.980 1.00 94.06 151 ILE A C 1
ATOM 1172 O O . ILE A 1 151 ? 4.945 -19.278 -4.100 1.00 94.06 151 ILE A O 1
ATOM 1176 N N . ARG A 1 152 ? 5.441 -19.142 -6.277 1.00 92.56 152 ARG A N 1
ATOM 1177 C CA . ARG A 1 152 ? 4.101 -19.545 -6.726 1.00 92.56 152 ARG A CA 1
ATOM 1178 C C . ARG A 1 152 ? 3.746 -20.939 -6.220 1.00 92.56 152 ARG A C 1
ATOM 1180 O O . ARG A 1 152 ? 2.693 -21.093 -5.608 1.00 92.56 152 ARG A O 1
ATOM 1187 N N . GLN A 1 153 ? 4.631 -21.902 -6.448 1.00 94.62 153 GLN A N 1
ATOM 1188 C CA . GLN A 1 153 ? 4.408 -23.288 -6.053 1.00 94.62 153 GLN A CA 1
ATOM 1189 C C . GLN A 1 153 ? 4.359 -23.436 -4.529 1.00 94.62 153 GLN A C 1
ATOM 1191 O O . GLN A 1 153 ? 3.502 -24.146 -4.007 1.00 94.62 153 GLN A O 1
ATOM 1196 N N . ALA A 1 154 ? 5.220 -22.708 -3.813 1.00 96.38 154 ALA A N 1
ATOM 1197 C CA . ALA A 1 154 ? 5.181 -22.645 -2.358 1.00 96.38 154 ALA A CA 1
ATOM 1198 C C . ALA A 1 154 ? 3.821 -22.162 -1.837 1.00 96.38 154 ALA A C 1
ATOM 1200 O O . ALA A 1 154 ? 3.234 -22.791 -0.959 1.00 96.38 154 ALA A O 1
ATOM 1201 N N . CYS A 1 155 ? 3.279 -21.077 -2.397 1.00 95.62 155 CYS A N 1
ATOM 1202 C CA . CYS A 1 155 ? 1.966 -20.555 -2.017 1.00 95.62 155 CYS A CA 1
ATOM 1203 C C . CYS A 1 155 ? 0.824 -21.525 -2.337 1.00 95.62 155 CYS A C 1
ATOM 1205 O O . CYS A 1 155 ? -0.074 -21.685 -1.518 1.00 95.62 155 CYS A O 1
ATOM 1207 N N . GLU A 1 156 ? 0.857 -22.179 -3.501 1.00 95.19 156 GLU A N 1
ATOM 1208 C CA . GLU A 1 156 ? -0.149 -23.176 -3.895 1.00 95.19 156 GLU A CA 1
ATOM 1209 C C . GLU A 1 156 ? -0.145 -24.389 -2.951 1.00 95.19 156 GLU A C 1
ATOM 1211 O O . GLU A 1 156 ? -1.208 -24.906 -2.616 1.00 95.19 156 GLU A O 1
ATOM 1216 N N . LYS A 1 157 ? 1.033 -24.818 -2.474 1.00 97.94 157 LYS A N 1
ATOM 1217 C CA . LYS A 1 157 ? 1.169 -25.962 -1.559 1.00 97.94 157 LYS A CA 1
ATOM 1218 C C . LYS A 1 157 ? 0.907 -25.628 -0.091 1.00 97.94 157 LYS A C 1
ATOM 1220 O O . LYS A 1 157 ? 0.361 -26.464 0.617 1.00 97.94 157 LYS A O 1
ATOM 1225 N N . THR A 1 158 ? 1.287 -24.438 0.370 1.00 97.44 158 THR A N 1
ATOM 1226 C CA . THR A 1 158 ? 1.189 -24.053 1.795 1.00 97.44 158 THR A CA 1
ATOM 1227 C C . THR A 1 158 ? -0.022 -23.182 2.127 1.00 97.44 158 THR A C 1
ATOM 1229 O O . THR A 1 158 ? -0.333 -22.992 3.299 1.00 97.44 158 THR A O 1
ATOM 1232 N N . GLY A 1 159 ? -0.683 -22.594 1.127 1.00 96.62 159 GLY A N 1
ATOM 1233 C CA . GLY A 1 159 ? -1.749 -21.607 1.324 1.00 96.62 159 GLY A CA 1
ATOM 1234 C C . GLY A 1 159 ? -1.262 -20.223 1.782 1.00 96.62 159 GLY A C 1
ATOM 1235 O O . GLY A 1 159 ? -2.078 -19.328 2.012 1.00 96.62 159 GLY A O 1
ATOM 1236 N N . ALA A 1 160 ? 0.051 -20.000 1.915 1.00 96.94 160 ALA A N 1
ATOM 1237 C CA . ALA A 1 160 ? 0.599 -18.702 2.305 1.00 96.94 160 ALA A CA 1
ATOM 1238 C C . ALA A 1 160 ? 0.373 -17.628 1.217 1.00 96.94 160 ALA A C 1
ATOM 1240 O O . ALA A 1 160 ? 0.512 -17.899 0.023 1.00 96.94 160 ALA A O 1
ATOM 1241 N N . CYS A 1 161 ? 0.093 -16.369 1.601 1.00 96.12 161 CYS A N 1
ATOM 1242 C CA . CYS A 1 161 ? -0.012 -15.276 0.619 1.00 96.12 161 CYS A CA 1
ATOM 1243 C C . CYS A 1 161 ? 1.329 -15.051 -0.083 1.00 96.12 161 CYS A C 1
ATOM 1245 O O . CYS A 1 161 ? 2.325 -14.748 0.577 1.00 96.12 161 CYS A O 1
ATOM 1247 N N . ARG A 1 162 ? 1.324 -15.033 -1.422 1.00 94.44 162 ARG A N 1
ATOM 1248 C CA . ARG A 1 162 ? 2.486 -14.654 -2.251 1.00 94.44 162 ARG A CA 1
ATOM 1249 C C . ARG A 1 162 ? 3.107 -13.327 -1.820 1.00 94.44 162 ARG A C 1
ATOM 1251 O O . ARG A 1 162 ? 4.324 -13.196 -1.764 1.00 94.44 162 ARG A O 1
ATOM 1258 N N . CYS A 1 163 ? 2.259 -12.356 -1.495 1.00 94.69 163 CYS A N 1
ATOM 1259 C CA . CYS A 1 163 ? 2.654 -11.044 -1.004 1.00 94.69 163 CYS A CA 1
ATOM 1260 C C . CYS A 1 163 ? 3.474 -11.107 0.294 1.00 94.69 163 CYS A C 1
ATOM 1262 O O . CYS A 1 163 ? 4.457 -10.385 0.443 1.00 94.69 163 CYS A O 1
ATOM 1264 N N . SER A 1 164 ? 3.075 -11.981 1.217 1.00 95.94 164 SER A N 1
ATOM 1265 C CA . SER A 1 164 ? 3.727 -12.163 2.509 1.00 95.94 164 SER A CA 1
ATOM 1266 C C . SER A 1 164 ? 5.031 -12.933 2.363 1.00 95.94 164 SER A C 1
ATOM 1268 O O . SER A 1 164 ? 6.035 -12.487 2.896 1.00 95.94 164 SER A O 1
ATOM 1270 N N . VAL A 1 165 ? 5.047 -14.021 1.583 1.00 96.56 165 VAL A N 1
ATOM 1271 C CA . VAL A 1 165 ? 6.278 -14.789 1.313 1.00 96.56 165 VAL A CA 1
ATOM 1272 C C . VAL A 1 165 ? 7.342 -13.894 0.676 1.00 96.56 165 VAL A C 1
ATOM 1274 O O . VAL A 1 165 ? 8.477 -13.867 1.134 1.00 96.56 165 VAL A O 1
ATOM 1277 N N . LYS A 1 166 ? 6.964 -13.081 -0.321 1.00 95.12 166 LYS A N 1
ATOM 1278 C CA . LYS A 1 166 ? 7.877 -12.112 -0.945 1.00 95.12 166 LYS A CA 1
ATOM 1279 C C . LYS A 1 166 ? 8.449 -11.114 0.066 1.00 95.12 166 LYS A C 1
ATOM 1281 O O . LYS A 1 166 ? 9.641 -10.843 0.041 1.00 95.12 166 LYS A O 1
ATOM 1286 N N . ARG A 1 167 ? 7.609 -10.577 0.955 1.00 94.81 167 ARG A N 1
ATOM 1287 C CA . ARG A 1 167 ? 8.048 -9.651 2.008 1.00 94.81 167 ARG A CA 1
ATOM 1288 C C . ARG A 1 167 ? 9.048 -10.290 2.966 1.00 94.81 167 ARG A C 1
ATOM 1290 O O . ARG A 1 167 ? 10.016 -9.630 3.315 1.00 94.81 167 ARG A O 1
ATOM 1297 N N . VAL A 1 168 ? 8.848 -11.558 3.331 1.00 96.44 168 VAL A N 1
ATOM 1298 C CA . VAL A 1 168 ? 9.823 -12.317 4.128 1.00 96.44 168 VAL A CA 1
ATOM 1299 C C . VAL A 1 168 ? 11.140 -12.448 3.349 1.00 96.44 168 VAL A C 1
ATOM 1301 O O . VAL A 1 168 ? 12.180 -12.022 3.829 1.00 96.44 168 VAL A O 1
ATOM 1304 N N . LEU A 1 169 ? 11.116 -12.896 2.094 1.00 95.31 169 LEU A N 1
ATOM 1305 C CA . LEU A 1 169 ? 12.341 -13.017 1.284 1.00 95.31 169 LEU A CA 1
ATOM 1306 C C . LEU A 1 169 ? 13.104 -11.685 1.119 1.00 95.31 169 LEU A C 1
ATOM 1308 O O . LEU A 1 169 ? 14.328 -11.666 1.082 1.00 95.31 169 LEU A O 1
ATOM 1312 N N . GLU A 1 170 ? 12.391 -10.556 1.056 1.00 92.94 170 GLU A N 1
ATOM 1313 C CA . GLU A 1 170 ? 12.974 -9.207 0.989 1.00 92.94 170 GLU A CA 1
ATOM 1314 C C . GLU A 1 170 ? 13.322 -8.605 2.366 1.00 92.94 170 GLU A C 1
ATOM 1316 O O . GLU A 1 170 ? 13.745 -7.449 2.435 1.00 92.94 170 GLU A O 1
ATOM 1321 N N . ARG A 1 171 ? 13.124 -9.356 3.458 1.00 93.44 171 AR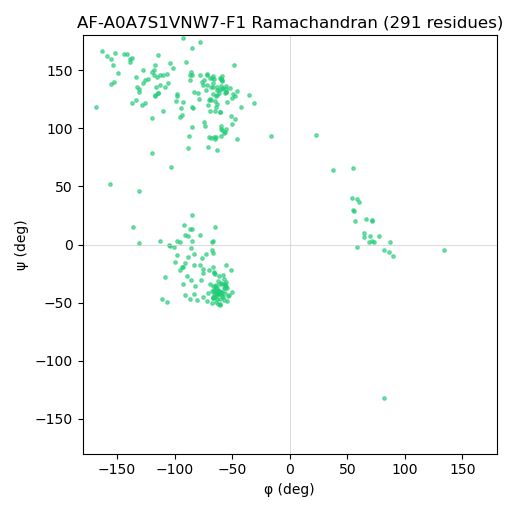G A N 1
ATOM 1322 C CA . ARG A 1 171 ? 13.304 -8.925 4.857 1.00 93.44 171 ARG A CA 1
ATOM 1323 C C . ARG A 1 171 ? 12.516 -7.664 5.225 1.00 93.44 171 ARG A C 1
ATOM 1325 O O . ARG A 1 171 ? 12.996 -6.778 5.927 1.00 93.44 171 ARG A O 1
ATOM 1332 N N . GLN A 1 172 ? 11.284 -7.570 4.733 1.00 91.44 172 GLN A N 1
ATOM 1333 C CA . GLN A 1 172 ? 10.377 -6.448 4.965 1.00 91.44 172 GLN A CA 1
ATOM 1334 C C . GLN A 1 172 ? 9.212 -6.850 5.875 1.00 91.44 172 GLN A C 1
ATOM 1336 O O . GLN A 1 172 ? 8.314 -7.596 5.484 1.00 91.44 172 GLN A O 1
ATOM 1341 N N . GLY A 1 173 ? 9.146 -6.257 7.066 1.00 91.44 173 GLY A N 1
ATOM 1342 C CA . GLY A 1 173 ? 8.045 -6.484 8.002 1.00 91.44 173 GLY A CA 1
ATOM 1343 C C . GLY A 1 173 ? 8.227 -7.767 8.812 1.00 91.44 173 GLY A C 1
ATOM 1344 O O . GLY A 1 173 ? 9.290 -7.975 9.385 1.00 91.44 173 GLY A O 1
ATOM 1345 N N . LYS A 1 174 ? 7.175 -8.591 8.901 1.00 94.06 174 LYS A N 1
ATOM 1346 C CA . LYS A 1 174 ? 7.183 -9.820 9.711 1.00 94.06 174 LYS A CA 1
ATOM 1347 C C . LYS A 1 174 ? 8.152 -10.859 9.159 1.00 94.06 174 LYS A C 1
ATOM 1349 O O . LYS A 1 174 ? 8.243 -11.011 7.942 1.00 94.06 174 LYS A O 1
ATOM 1354 N N . ALA A 1 175 ? 8.785 -11.617 10.050 1.00 96.56 175 ALA A N 1
ATOM 1355 C CA . ALA A 1 175 ? 9.692 -12.702 9.680 1.00 96.56 175 ALA A CA 1
ATOM 1356 C C . ALA A 1 175 ? 8.968 -13.964 9.197 1.00 96.56 175 ALA A C 1
ATOM 1358 O O . ALA A 1 175 ? 9.591 -14.858 8.636 1.00 96.56 175 ALA A O 1
ATOM 1359 N N . THR A 1 176 ? 7.648 -14.045 9.373 1.00 97.00 176 THR A N 1
ATOM 1360 C CA . THR A 1 176 ? 6.868 -15.225 8.995 1.00 97.00 176 THR A CA 1
ATOM 1361 C C . THR A 1 176 ? 5.794 -14.929 7.957 1.00 97.00 176 THR A C 1
ATOM 1363 O O . THR A 1 176 ? 5.181 -13.857 7.915 1.00 97.00 176 THR A O 1
ATOM 1366 N N . ALA A 1 177 ? 5.515 -15.932 7.125 1.00 97.00 177 ALA A N 1
ATOM 1367 C CA . ALA A 1 177 ? 4.373 -15.950 6.223 1.00 97.00 177 ALA A CA 1
ATOM 1368 C C . ALA A 1 177 ? 3.725 -17.337 6.245 1.00 97.00 177 ALA A C 1
ATOM 1370 O O . ALA A 1 177 ? 4.377 -18.340 5.967 1.00 97.00 177 ALA A O 1
ATOM 1371 N N . GLY A 1 178 ? 2.435 -17.392 6.595 1.00 95.94 178 GLY A N 1
ATOM 1372 C CA . GLY A 1 178 ? 1.709 -18.660 6.735 1.00 95.94 178 GLY A CA 1
ATOM 1373 C C . GLY A 1 178 ? 2.209 -19.548 7.882 1.00 95.94 178 GLY A C 1
ATOM 1374 O O . GLY A 1 178 ? 1.994 -20.747 7.830 1.00 95.94 178 GLY A O 1
ATOM 1375 N N . GLY A 1 179 ? 2.890 -18.977 8.884 1.00 96.19 179 GLY A N 1
ATOM 1376 C CA . GLY A 1 179 ? 3.483 -19.729 10.000 1.00 96.19 179 GLY A CA 1
ATOM 1377 C C . GLY A 1 179 ? 4.894 -20.267 9.739 1.00 96.19 179 GLY A C 1
ATOM 1378 O O . GLY A 1 179 ? 5.466 -20.901 10.616 1.00 96.19 179 GLY A O 1
ATOM 1379 N N . PHE A 1 180 ? 5.477 -19.991 8.569 1.00 98.06 180 PHE A N 1
ATOM 1380 C CA . PHE A 1 180 ? 6.817 -20.456 8.198 1.00 98.06 180 PHE A CA 1
ATOM 1381 C C . PHE A 1 180 ? 7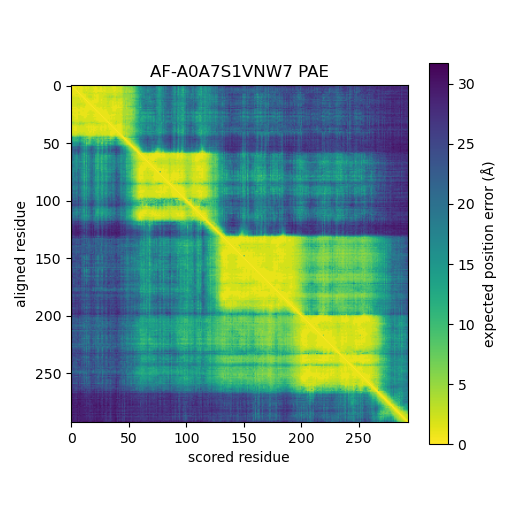.780 -19.293 7.973 1.00 98.06 180 PHE A C 1
ATOM 1383 O O . PHE A 1 180 ? 7.358 -18.185 7.613 1.00 98.06 180 PHE A O 1
ATOM 1390 N N . PHE A 1 181 ? 9.071 -19.573 8.149 1.00 98.00 181 PHE A N 1
ATOM 1391 C CA . PHE A 1 181 ? 10.158 -18.728 7.672 1.00 98.00 181 PHE A CA 1
ATOM 1392 C C . PHE A 1 181 ? 10.491 -19.093 6.219 1.00 98.00 181 PHE A C 1
ATOM 1394 O O . PHE A 1 181 ? 10.377 -20.255 5.825 1.00 98.00 181 PHE A O 1
ATOM 1401 N N . TRP A 1 182 ? 10.881 -18.103 5.419 1.00 97.88 182 TRP A N 1
ATOM 1402 C CA . TRP A 1 182 ? 11.172 -18.283 3.998 1.00 97.88 182 TRP A CA 1
ATOM 1403 C C . TRP A 1 182 ? 12.512 -17.645 3.660 1.00 97.88 182 TRP A C 1
ATOM 1405 O O . TRP A 1 182 ? 12.736 -16.480 3.982 1.00 97.88 182 TRP A O 1
ATOM 1415 N N . ARG A 1 183 ? 13.373 -18.387 2.969 1.00 96.81 183 ARG A N 1
ATOM 1416 C CA . ARG A 1 183 ? 14.664 -17.899 2.462 1.00 96.81 183 ARG A CA 1
ATOM 1417 C C . ARG A 1 183 ? 14.950 -18.475 1.082 1.00 96.81 183 ARG A C 1
ATOM 1419 O O . ARG A 1 183 ? 14.303 -19.445 0.677 1.00 96.81 183 ARG A O 1
ATOM 1426 N N . PHE A 1 184 ? 15.889 -17.892 0.348 1.00 96.00 184 PHE A N 1
ATOM 1427 C CA . PHE A 1 184 ? 16.345 -18.500 -0.899 1.00 96.00 184 PHE A CA 1
ATOM 1428 C C . PHE A 1 184 ? 17.192 -19.742 -0.599 1.00 96.00 184 PHE A C 1
ATOM 1430 O O . PHE A 1 184 ? 17.876 -19.805 0.424 1.00 96.00 184 PHE A O 1
ATOM 1437 N N . GLN A 1 185 ? 17.120 -20.750 -1.470 1.00 96.06 185 GLN A N 1
ATOM 1438 C CA . GLN A 1 185 ? 17.872 -21.991 -1.292 1.00 96.06 185 GLN A CA 1
ATOM 1439 C C . GLN A 1 185 ? 19.375 -21.700 -1.170 1.00 96.06 185 GLN A C 1
ATOM 1441 O O . GLN A 1 185 ? 19.940 -20.980 -1.994 1.00 96.06 185 GLN A O 1
ATOM 1446 N N . GLY A 1 186 ? 20.009 -22.264 -0.139 1.00 92.25 186 GLY A N 1
ATOM 1447 C CA . GLY A 1 186 ? 21.430 -22.055 0.163 1.00 92.25 186 GLY A CA 1
ATOM 1448 C C . GLY A 1 186 ? 21.749 -20.821 1.016 1.00 92.25 186 GLY A C 1
ATOM 1449 O O . GLY A 1 186 ? 22.889 -20.668 1.452 1.00 92.25 186 GLY A O 1
ATOM 1450 N N . GLU A 1 187 ? 20.779 -19.954 1.312 1.00 93.69 187 GLU A N 1
ATOM 1451 C CA . GLU A 1 187 ? 20.989 -18.904 2.308 1.00 93.69 187 GLU A CA 1
ATOM 1452 C C . GLU A 1 187 ? 20.972 -19.487 3.727 1.00 93.69 187 GLU A C 1
ATOM 1454 O O . GLU A 1 187 ? 20.158 -20.341 4.060 1.00 93.69 187 GLU A O 1
ATOM 1459 N N . THR A 1 188 ? 21.840 -18.987 4.604 1.00 94.75 188 THR A N 1
ATOM 1460 C CA . THR A 1 188 ? 21.978 -19.493 5.983 1.00 94.75 188 THR A CA 1
ATOM 1461 C C . THR A 1 188 ? 21.339 -18.592 7.033 1.00 94.75 188 THR A C 1
ATOM 1463 O O . THR A 1 188 ? 21.364 -18.907 8.220 1.00 94.75 188 THR A O 1
ATOM 1466 N N . HIS A 1 189 ? 20.759 -17.465 6.623 1.00 93.06 189 HIS A N 1
ATOM 1467 C CA . HIS A 1 189 ? 20.182 -16.519 7.567 1.00 93.06 189 HIS A CA 1
ATOM 1468 C C . HIS A 1 189 ? 18.925 -17.087 8.242 1.00 93.06 189 HIS A C 1
ATOM 1470 O O . HIS A 1 189 ? 18.139 -17.809 7.622 1.00 93.06 189 HIS A O 1
ATOM 1476 N N . GLY A 1 190 ? 18.769 -16.765 9.526 1.00 93.88 190 GLY A N 1
ATOM 1477 C CA . GLY A 1 190 ? 17.605 -17.123 10.332 1.00 93.88 190 GLY A CA 1
ATOM 1478 C C . GLY A 1 190 ? 16.519 -16.039 10.330 1.00 93.88 190 GLY A C 1
ATOM 1479 O O . GLY A 1 190 ? 16.707 -14.971 9.732 1.00 93.88 190 GLY A O 1
ATOM 1480 N N . PRO A 1 191 ? 15.388 -16.295 11.008 1.00 95.69 191 PRO A N 1
ATOM 1481 C CA . PRO A 1 191 ? 14.346 -15.296 11.206 1.00 95.69 191 PRO A CA 1
ATOM 1482 C C . PRO A 1 191 ? 14.868 -14.081 11.980 1.00 95.69 191 PRO A C 1
ATOM 1484 O O . PRO A 1 191 ? 15.668 -14.212 12.905 1.00 95.69 191 PRO A O 1
ATOM 1487 N N . TRP A 1 192 ? 14.398 -12.890 11.613 1.00 95.00 192 TRP A N 1
ATOM 1488 C CA . TRP A 1 192 ? 14.616 -11.669 12.393 1.00 95.00 192 TRP A CA 1
ATOM 1489 C C . TRP A 1 192 ? 13.481 -11.478 13.410 1.00 95.00 192 TRP A C 1
ATOM 1491 O O . TRP A 1 192 ? 12.392 -12.026 13.218 1.00 95.00 192 TRP A O 1
ATOM 1501 N N . PRO A 1 193 ? 13.702 -10.719 14.499 1.00 92.81 193 PRO A N 1
ATOM 1502 C CA . PRO A 1 193 ? 12.618 -10.356 15.401 1.00 92.81 193 PRO A CA 1
ATOM 1503 C C . PRO A 1 193 ? 11.525 -9.617 14.627 1.00 92.81 193 PRO A C 1
ATOM 1505 O O . PRO A 1 193 ? 11.816 -8.734 13.814 1.00 92.81 193 PRO A O 1
ATOM 1508 N N . ASP A 1 194 ? 10.265 -9.984 14.869 1.00 87.94 194 ASP A N 1
ATOM 1509 C CA . ASP A 1 194 ? 9.139 -9.248 14.306 1.00 87.94 194 ASP A CA 1
ATOM 1510 C C . ASP A 1 194 ? 9.269 -7.770 14.714 1.00 87.94 194 ASP A C 1
ATOM 1512 O O . ASP A 1 194 ? 9.604 -7.479 15.865 1.00 87.94 194 ASP A O 1
ATOM 1516 N N . PRO A 1 195 ? 9.035 -6.821 13.789 1.00 84.25 195 PRO A N 1
ATOM 1517 C CA . PRO A 1 195 ? 9.097 -5.415 14.139 1.00 84.25 195 PRO A CA 1
ATOM 1518 C C . PRO A 1 195 ? 8.090 -5.149 15.251 1.00 84.25 195 PRO A C 1
ATOM 1520 O O . PRO A 1 195 ? 6.931 -5.572 15.149 1.00 84.25 195 PRO A O 1
ATOM 1523 N N . GLU A 1 196 ? 8.532 -4.414 16.273 1.00 81.81 196 GLU A N 1
ATOM 1524 C CA . GLU A 1 196 ? 7.648 -3.904 17.315 1.00 81.81 196 GLU A CA 1
ATOM 1525 C C . GLU A 1 196 ? 6.402 -3.307 16.650 1.00 81.81 196 GLU A C 1
ATOM 1527 O O . GLU A 1 196 ? 6.530 -2.580 15.653 1.00 81.81 196 GLU A O 1
ATOM 1532 N N . PRO A 1 197 ? 5.187 -3.641 17.113 1.00 79.38 197 PRO A N 1
ATOM 1533 C CA . PRO A 1 197 ? 3.965 -3.172 16.487 1.00 79.38 197 PRO A CA 1
ATOM 1534 C C . PRO A 1 197 ? 3.936 -1.637 16.477 1.00 79.38 197 PRO A C 1
ATOM 1536 O O . PRO A 1 197 ? 3.537 -0.983 17.432 1.00 79.38 197 PRO A O 1
ATOM 1539 N N . THR A 1 198 ? 4.305 -1.042 15.340 1.00 69.88 198 THR A N 1
ATOM 1540 C CA . THR A 1 198 ? 4.469 0.414 15.169 1.00 69.88 198 THR A CA 1
ATOM 1541 C C . THR A 1 198 ? 3.163 1.200 15.287 1.00 69.88 198 THR A C 1
ATOM 1543 O O . THR A 1 198 ? 3.168 2.424 15.304 1.00 69.88 198 THR A O 1
ATOM 1546 N N . ASN A 1 199 ? 2.027 0.505 15.369 1.00 70.12 199 ASN A N 1
ATOM 1547 C CA . ASN A 1 199 ? 0.690 1.086 15.396 1.00 70.12 199 ASN A CA 1
ATOM 1548 C C . ASN A 1 199 ? -0.154 0.505 16.529 1.00 70.12 199 ASN A C 1
ATOM 1550 O O . ASN A 1 199 ? -1.314 0.139 16.310 1.00 70.12 199 ASN A O 1
ATOM 1554 N N . LEU A 1 200 ? 0.419 0.413 17.731 1.00 81.25 200 LEU A N 1
ATOM 1555 C CA . LEU A 1 200 ? -0.358 0.024 18.902 1.00 81.25 200 LEU A CA 1
ATOM 1556 C C . LEU A 1 200 ? -1.558 0.960 19.094 1.00 81.25 200 LEU A C 1
ATOM 1558 O O . LEU A 1 200 ? -2.634 0.443 19.337 1.00 81.25 200 LEU A O 1
ATOM 1562 N N . ASN A 1 201 ? -1.463 2.265 18.789 1.00 92.00 201 ASN A N 1
ATOM 1563 C CA . ASN A 1 201 ? -2.595 3.211 18.830 1.00 92.00 201 ASN A CA 1
ATOM 1564 C C . ASN A 1 201 ? -3.537 2.917 20.018 1.00 92.00 201 ASN A C 1
ATOM 1566 O O . ASN A 1 201 ? -4.678 2.476 19.805 1.00 92.00 201 ASN A O 1
ATOM 1570 N N . PRO A 1 202 ? -3.029 3.066 21.256 1.00 96.19 202 PRO A N 1
ATOM 1571 C CA . PRO A 1 202 ? -3.763 2.696 22.453 1.00 96.19 202 PRO A CA 1
ATOM 1572 C C . PRO A 1 202 ? -5.073 3.475 22.543 1.00 96.19 202 PRO A C 1
ATOM 1574 O O . PRO A 1 202 ? -5.163 4.641 22.141 1.00 96.19 202 PRO A O 1
ATOM 1577 N N . VAL A 1 203 ? -6.103 2.816 23.062 1.00 97.44 203 VAL A N 1
ATOM 1578 C CA . VAL A 1 203 ? -7.454 3.376 23.160 1.00 97.44 203 VAL A CA 1
ATOM 1579 C C . VAL A 1 203 ? -7.986 3.266 24.575 1.00 97.44 203 VAL A C 1
ATOM 1581 O O . VAL A 1 203 ? -7.651 2.343 25.314 1.00 97.44 203 V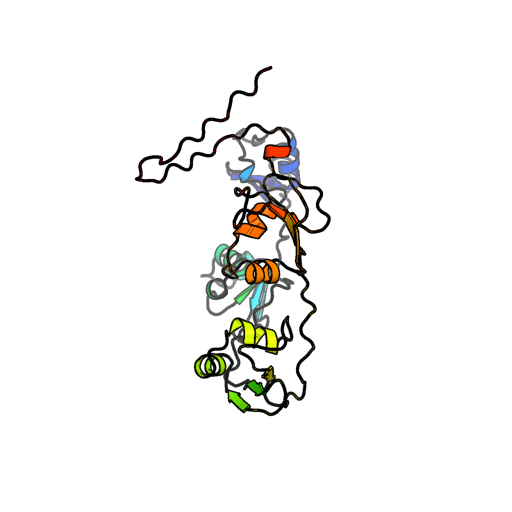AL A O 1
ATOM 1584 N N . GLU A 1 204 ? -8.835 4.216 24.930 1.00 98.12 204 GLU A N 1
ATOM 1585 C CA . GLU A 1 204 ? -9.566 4.245 26.187 1.00 98.12 204 GLU A CA 1
ATOM 1586 C C . GLU A 1 204 ? -11.052 4.043 25.899 1.00 98.12 204 GLU A C 1
ATOM 1588 O O . GLU A 1 204 ? -11.601 4.601 24.940 1.00 98.12 204 GLU A O 1
ATOM 1593 N N . GLN A 1 205 ? -11.676 3.217 26.728 1.00 98.19 205 GLN A N 1
ATOM 1594 C CA . GLN A 1 205 ? -13.104 2.960 26.756 1.00 98.19 205 GLN A CA 1
ATOM 1595 C C . GLN A 1 205 ? -13.710 3.803 27.870 1.00 98.19 205 GLN A C 1
ATOM 1597 O O . GLN A 1 205 ? -13.287 3.701 29.022 1.00 98.19 205 GLN A O 1
ATOM 1602 N N . LEU A 1 206 ? -14.685 4.629 27.511 1.00 97.81 206 LEU A N 1
ATOM 1603 C CA . LEU A 1 206 ? -15.406 5.482 28.442 1.00 97.81 206 LEU A CA 1
ATOM 1604 C C . LEU A 1 206 ? -16.881 5.086 28.449 1.00 97.81 206 LEU A C 1
ATOM 1606 O O . LEU A 1 206 ? -17.422 4.637 27.424 1.00 97.81 206 LEU A O 1
ATOM 1610 N N . ASP A 1 207 ? -17.530 5.277 29.592 1.00 96.50 207 ASP A N 1
ATOM 1611 C CA . ASP A 1 207 ? -18.981 5.243 29.656 1.00 96.50 207 ASP A CA 1
ATOM 1612 C C . ASP A 1 207 ? -19.551 6.323 28.731 1.00 96.50 207 ASP A C 1
ATOM 1614 O O . ASP A 1 207 ? -19.017 7.431 28.625 1.00 96.50 207 ASP A O 1
ATOM 1618 N N . PHE A 1 208 ? -20.590 5.974 27.975 1.00 93.69 208 PHE A N 1
ATOM 1619 C CA . PHE A 1 208 ? -21.120 6.906 26.991 1.00 93.69 208 PHE A CA 1
ATOM 1620 C C . PHE A 1 208 ? -21.967 8.006 27.618 1.00 93.69 208 PHE A C 1
ATOM 1622 O O . PHE A 1 208 ? -21.986 9.075 27.027 1.00 93.69 208 PHE A O 1
ATOM 1629 N N . GLU A 1 209 ? -22.655 7.765 28.734 1.00 92.50 209 GLU A N 1
ATOM 1630 C CA . GLU A 1 209 ? -23.561 8.737 29.359 1.00 92.50 209 GLU A CA 1
ATOM 1631 C C . GLU A 1 209 ? -22.814 9.601 30.383 1.00 92.50 209 GLU A C 1
ATOM 1633 O O . GLU A 1 209 ? -22.977 10.818 30.392 1.00 92.50 209 GLU A O 1
ATOM 1638 N N . THR A 1 210 ? -21.958 8.997 31.213 1.00 94.12 210 THR A N 1
ATOM 1639 C CA . THR A 1 210 ? -21.223 9.729 32.259 1.00 94.12 210 THR A CA 1
ATOM 1640 C C . THR A 1 210 ? -19.887 10.283 31.771 1.00 94.12 210 THR A C 1
ATOM 1642 O O . THR A 1 210 ? -19.408 11.291 32.284 1.00 94.12 210 THR A O 1
ATOM 1645 N N . GLY A 1 211 ? -19.284 9.649 30.760 1.00 93.75 211 GLY A N 1
ATOM 1646 C CA . GLY A 1 211 ? -17.923 9.958 30.325 1.00 93.75 211 GLY A CA 1
ATOM 1647 C C . GLY A 1 211 ? -16.838 9.375 31.235 1.00 93.75 211 GLY A C 1
ATOM 1648 O O . GLY A 1 211 ? -15.661 9.674 31.026 1.00 93.75 211 GLY A O 1
ATOM 1649 N N . ASP A 1 212 ? -17.201 8.538 32.212 1.00 95.75 212 ASP A N 1
ATOM 1650 C CA . ASP A 1 212 ? -16.240 7.940 33.135 1.00 95.75 212 ASP A CA 1
ATOM 1651 C C . ASP A 1 212 ? -15.290 6.994 32.409 1.00 95.75 212 ASP A C 1
ATOM 1653 O O . ASP A 1 212 ? -15.667 6.246 31.504 1.00 95.75 212 ASP A O 1
ATOM 1657 N N . PHE A 1 213 ? -14.030 7.005 32.829 1.00 97.06 213 PHE A N 1
ATOM 1658 C CA . PHE A 1 213 ? -13.040 6.063 32.334 1.00 97.06 213 PHE A CA 1
ATOM 1659 C C . PHE A 1 213 ? -13.354 4.649 32.839 1.00 97.06 213 PHE A C 1
ATOM 1661 O O . PHE A 1 213 ? -13.443 4.422 34.042 1.00 97.06 213 PHE A O 1
ATOM 1668 N N . LEU A 1 214 ? -13.474 3.690 31.916 1.00 97.75 214 LEU A N 1
ATOM 1669 C CA . LEU A 1 214 ? -13.751 2.290 32.243 1.00 97.75 214 LEU A CA 1
ATOM 1670 C C . LEU A 1 214 ? -12.521 1.404 32.056 1.00 97.75 214 LEU A C 1
ATOM 1672 O O . LEU A 1 214 ? -12.205 0.593 32.921 1.00 97.75 214 LEU A O 1
ATOM 1676 N N . ASN A 1 215 ? -11.848 1.511 30.906 1.00 98.38 215 ASN A N 1
ATOM 1677 C CA . ASN A 1 215 ? -10.716 0.640 30.592 1.00 98.38 215 ASN A CA 1
ATOM 1678 C C . ASN A 1 215 ? -9.737 1.276 29.590 1.00 98.38 215 ASN A C 1
ATOM 1680 O O . ASN A 1 215 ? -10.103 2.167 28.821 1.00 98.38 215 ASN A O 1
ATOM 1684 N N . SER A 1 216 ? -8.499 0.778 29.548 1.00 97.88 216 SER A N 1
ATOM 1685 C CA . SER A 1 216 ? -7.489 1.138 28.547 1.00 97.88 216 SER A CA 1
ATOM 1686 C C . SER A 1 216 ? -6.918 -0.119 27.900 1.00 97.88 216 SER A C 1
ATOM 1688 O O . SER A 1 216 ? -6.652 -1.108 28.572 1.00 97.88 216 SER A O 1
ATOM 1690 N N . TYR A 1 217 ? -6.709 -0.064 26.588 1.00 96.81 217 TYR A N 1
ATOM 1691 C CA . TYR A 1 217 ? -6.157 -1.164 25.805 1.00 96.81 217 TYR A CA 1
ATOM 1692 C C . TYR A 1 217 ? -4.906 -0.691 25.074 1.00 96.81 217 TYR A C 1
ATOM 1694 O O . TYR A 1 217 ? -4.867 0.433 24.555 1.00 96.81 217 TYR A O 1
ATOM 1702 N N . ALA A 1 218 ? -3.903 -1.563 24.974 1.00 94.75 218 ALA A N 1
ATOM 1703 C CA . ALA A 1 218 ? -2.674 -1.272 24.250 1.00 94.75 218 ALA A CA 1
ATOM 1704 C C . ALA A 1 218 ? -2.938 -1.118 22.749 1.00 94.75 218 ALA A C 1
ATOM 1706 O O . ALA A 1 218 ? -2.183 -0.420 22.080 1.00 94.75 218 ALA A O 1
ATOM 1707 N N . SER A 1 219 ? -4.017 -1.718 22.217 1.00 94.81 219 SER A N 1
ATOM 1708 C CA . SER A 1 219 ? -4.420 -1.503 20.826 1.00 94.81 219 SER A CA 1
ATOM 1709 C C . SER A 1 219 ? -5.903 -1.653 20.500 1.00 94.81 219 SER A C 1
ATOM 1711 O O . SER A 1 219 ? -6.677 -2.291 21.210 1.00 94.81 219 SER A O 1
ATOM 1713 N N . LEU A 1 220 ? -6.290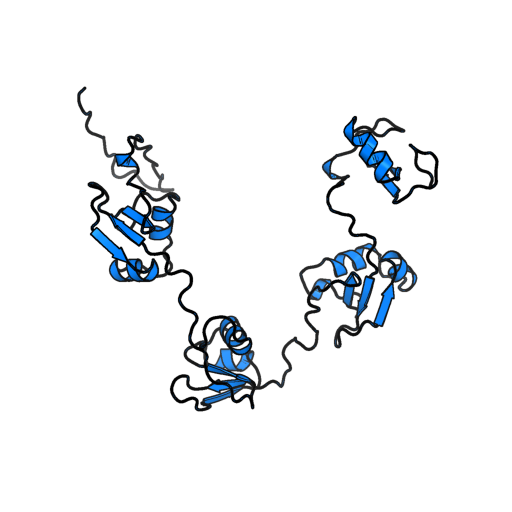 -1.149 19.320 1.00 94.69 220 LEU A N 1
ATOM 1714 C CA . LEU A 1 220 ? -7.613 -1.394 18.730 1.00 94.69 220 LEU A CA 1
ATOM 1715 C C . LEU A 1 220 ? -7.944 -2.886 18.582 1.00 94.69 220 LEU A C 1
ATOM 1717 O O . LEU A 1 220 ? -9.114 -3.260 18.651 1.00 94.69 220 LEU A O 1
ATOM 1721 N N . ALA A 1 221 ? -6.951 -3.727 18.280 1.00 92.88 221 ALA A N 1
ATOM 1722 C CA . ALA A 1 221 ? -7.168 -5.157 18.079 1.00 92.88 221 ALA A CA 1
ATOM 1723 C C . ALA A 1 221 ? -7.495 -5.855 19.404 1.00 92.88 221 ALA A C 1
ATOM 1725 O O . ALA A 1 221 ? -8.409 -6.678 19.457 1.00 92.88 221 ALA A O 1
ATOM 1726 N N . GLU A 1 222 ? -6.786 -5.477 20.464 1.00 94.88 222 GLU A N 1
ATOM 1727 C CA . GLU A 1 222 ? -7.031 -5.943 21.825 1.00 94.88 222 GLU A CA 1
ATOM 1728 C C . GLU A 1 222 ? -8.405 -5.494 22.333 1.00 94.88 222 GLU A C 1
ATOM 1730 O O . GLU A 1 222 ? -9.210 -6.341 22.718 1.00 94.88 222 GLU A O 1
ATOM 1735 N N . ALA A 1 223 ? -8.728 -4.202 22.201 1.00 96.19 223 ALA A N 1
ATOM 1736 C CA . ALA A 1 223 ? -10.041 -3.660 22.553 1.00 96.19 223 ALA A CA 1
ATOM 1737 C C . ALA A 1 223 ? -11.185 -4.416 21.857 1.00 96.19 223 ALA A C 1
ATOM 1739 O O . ALA A 1 223 ? -12.180 -4.790 22.472 1.00 96.19 223 ALA A O 1
ATOM 1740 N N . LYS A 1 224 ? -11.041 -4.713 20.558 1.00 95.62 224 LYS A N 1
ATOM 1741 C CA . LYS A 1 224 ? -12.040 -5.500 19.816 1.00 95.62 224 LYS A CA 1
ATOM 1742 C C . LYS A 1 224 ? -12.191 -6.914 20.358 1.00 95.62 224 LYS A C 1
ATOM 1744 O O . LYS A 1 224 ? -13.318 -7.397 20.428 1.00 95.62 224 LYS A O 1
ATOM 1749 N N . ARG A 1 225 ? -11.084 -7.576 20.701 1.00 94.81 225 ARG A N 1
ATOM 1750 C CA . ARG A 1 225 ? -11.105 -8.934 21.255 1.00 94.81 225 ARG A CA 1
ATOM 1751 C C . ARG A 1 225 ? -11.833 -8.950 22.598 1.00 94.81 225 ARG A C 1
ATOM 1753 O O . ARG A 1 225 ? -12.740 -9.760 22.756 1.00 94.81 225 ARG A O 1
ATOM 1760 N N . ALA A 1 226 ? -11.507 -8.010 23.488 1.00 97.19 226 ALA A N 1
ATOM 1761 C CA . ALA A 1 226 ? -12.167 -7.852 24.784 1.00 97.19 226 ALA A CA 1
ATOM 1762 C C . ALA A 1 226 ? -13.686 -7.635 24.645 1.00 97.19 226 ALA A C 1
ATOM 1764 O O . ALA A 1 226 ? -14.472 -8.202 25.394 1.00 97.19 226 ALA A O 1
ATOM 1765 N N . MET A 1 227 ? -14.112 -6.896 23.617 1.00 96.94 227 MET A N 1
ATOM 1766 C CA . MET A 1 227 ? -15.527 -6.603 23.355 1.00 96.94 227 MET A CA 1
ATOM 1767 C C . MET A 1 227 ? -16.257 -7.651 22.488 1.00 96.94 227 MET A C 1
ATOM 1769 O O . MET A 1 227 ? -17.384 -7.403 22.034 1.00 96.94 227 MET A O 1
ATOM 1773 N N . GLY A 1 228 ? -15.623 -8.791 22.177 1.00 96.00 228 GLY A N 1
ATOM 1774 C CA . GLY A 1 228 ? -16.201 -9.832 21.315 1.00 96.00 228 GLY A CA 1
ATOM 1775 C C . GLY A 1 228 ? -16.531 -9.332 19.900 1.00 96.00 228 GLY A C 1
ATOM 1776 O O . GLY A 1 228 ? -17.571 -9.663 19.324 1.00 96.00 228 GLY A O 1
ATOM 1777 N N . MET A 1 229 ? -15.695 -8.449 19.350 1.00 95.44 229 MET A N 1
ATOM 1778 C CA . MET A 1 229 ? -15.892 -7.804 18.052 1.00 95.44 229 MET A CA 1
ATOM 1779 C C . MET A 1 229 ? -15.031 -8.451 16.967 1.00 95.44 229 MET A C 1
ATOM 1781 O O . MET A 1 229 ? -13.931 -8.938 17.213 1.00 95.44 229 MET A O 1
ATOM 1785 N N . ARG A 1 230 ? -15.499 -8.386 15.715 1.00 92.56 230 ARG A N 1
ATOM 1786 C CA . ARG A 1 230 ? -14.714 -8.858 14.565 1.00 92.56 230 ARG A CA 1
ATOM 1787 C C . ARG A 1 230 ? -13.428 -8.019 14.410 1.00 92.56 230 ARG A C 1
ATOM 1789 O O . ARG A 1 230 ? -13.533 -6.787 14.416 1.00 92.56 230 ARG A O 1
ATOM 1796 N N . PRO A 1 231 ? -12.249 -8.627 14.160 1.00 86.50 231 PRO A N 1
ATOM 1797 C CA . PRO A 1 231 ? -10.969 -7.909 14.070 1.00 86.50 231 PRO A CA 1
ATOM 1798 C C . PRO A 1 231 ? -10.970 -6.746 13.066 1.00 86.50 231 PRO A C 1
ATOM 1800 O O . PRO A 1 231 ? -10.449 -5.666 13.345 1.00 86.50 231 PRO A O 1
ATOM 1803 N N . ASN A 1 232 ? -11.652 -6.918 11.931 1.00 85.62 232 ASN A N 1
ATOM 1804 C CA . ASN A 1 232 ? -11.689 -5.936 10.842 1.00 85.62 232 ASN A CA 1
ATOM 1805 C C . ASN A 1 232 ? -12.847 -4.924 10.940 1.00 85.62 232 ASN A C 1
ATOM 1807 O O . ASN A 1 232 ? -13.060 -4.142 10.018 1.00 85.62 232 ASN A O 1
ATOM 1811 N N . ALA A 1 233 ? -13.600 -4.889 12.046 1.00 88.81 233 ALA A N 1
ATOM 1812 C CA . ALA A 1 233 ? -14.663 -3.899 12.217 1.00 88.81 233 ALA A CA 1
ATOM 1813 C C . ALA A 1 233 ? -14.080 -2.481 12.411 1.00 88.81 233 ALA A C 1
ATOM 1815 O O . ALA A 1 233 ? -13.288 -2.251 13.322 1.00 88.81 233 ALA A O 1
ATOM 1816 N N . GLY A 1 234 ? -14.468 -1.507 11.583 1.00 87.00 234 GLY A N 1
ATOM 1817 C CA . GLY A 1 234 ? -13.973 -0.119 11.668 1.00 87.00 234 GLY A CA 1
ATOM 1818 C C . GLY A 1 234 ? -14.517 0.705 12.844 1.00 87.00 234 GLY A C 1
ATOM 1819 O O . GLY A 1 234 ? -14.025 1.791 13.116 1.00 87.00 234 GLY A O 1
ATOM 1820 N N . CYS A 1 235 ? -15.495 0.191 13.588 1.00 93.69 235 CYS A N 1
ATOM 1821 C CA . CYS A 1 235 ? -16.350 1.014 14.442 1.00 93.69 235 CYS A CA 1
ATOM 1822 C C . CYS A 1 235 ? -15.671 1.687 15.642 1.00 93.69 235 CYS A C 1
ATOM 1824 O O . CYS A 1 235 ? -16.044 2.812 15.936 1.00 93.69 235 CYS A O 1
ATOM 1826 N N . ILE A 1 236 ? -14.691 1.067 16.315 1.00 96.50 236 ILE A N 1
ATOM 1827 C CA . ILE A 1 236 ? -13.961 1.753 17.405 1.00 96.50 236 ILE A CA 1
ATOM 1828 C C . ILE A 1 236 ? -13.134 2.912 16.832 1.00 96.50 236 ILE A C 1
ATOM 1830 O O . ILE A 1 236 ? -13.207 4.033 17.321 1.00 96.50 236 ILE A O 1
ATOM 1834 N N . ARG A 1 237 ? -12.411 2.665 15.729 1.00 95.81 237 ARG A N 1
ATOM 1835 C CA . ARG A 1 237 ? -11.612 3.687 15.035 1.00 95.81 237 ARG A CA 1
ATOM 1836 C C . ARG A 1 237 ? -12.481 4.847 14.548 1.00 95.81 237 ARG A C 1
ATOM 1838 O O . ARG A 1 237 ? -12.063 5.996 14.646 1.00 95.81 237 ARG A O 1
ATOM 1845 N N . ASP A 1 238 ? -13.669 4.548 14.030 1.00 94.94 238 ASP A N 1
ATOM 1846 C CA . ASP A 1 238 ? -14.628 5.561 13.589 1.00 94.94 238 ASP A CA 1
ATOM 1847 C C . ASP A 1 238 ? -15.070 6.462 14.748 1.00 94.94 238 ASP A C 1
ATOM 1849 O O . ASP A 1 238 ? -15.144 7.673 14.562 1.00 94.94 238 ASP A O 1
ATOM 1853 N N . VAL A 1 239 ? -15.296 5.903 15.943 1.00 96.00 239 VAL A N 1
ATOM 1854 C CA . VAL A 1 239 ? -15.641 6.681 17.146 1.00 96.00 239 VAL A CA 1
ATOM 1855 C C . VAL A 1 239 ? -14.458 7.547 17.586 1.00 96.00 239 VAL A C 1
ATOM 1857 O O . VAL A 1 239 ? -14.622 8.763 17.679 1.00 96.00 239 VAL A O 1
ATOM 1860 N N . CYS A 1 240 ? -13.251 6.978 17.720 1.00 95.81 240 CYS A N 1
ATOM 1861 C CA . CYS A 1 240 ? -12.054 7.747 18.094 1.00 95.81 240 CYS A CA 1
ATOM 1862 C C . CYS A 1 240 ? -11.797 8.920 17.128 1.00 95.81 240 CYS A C 1
ATOM 1864 O O . CYS A 1 240 ? -11.511 10.040 17.552 1.00 95.81 240 CYS A O 1
ATOM 1866 N N . ASN A 1 241 ? -11.962 8.684 15.821 1.00 94.31 241 ASN A N 1
ATOM 1867 C CA . ASN A 1 241 ? -11.765 9.688 14.772 1.00 94.31 241 ASN A CA 1
ATOM 1868 C C . ASN A 1 241 ? -12.981 10.598 14.548 1.00 94.31 241 ASN A C 1
ATOM 1870 O O . ASN A 1 241 ? -12.890 11.559 13.792 1.00 94.31 241 ASN A O 1
ATOM 1874 N N . GLY A 1 242 ? -14.131 10.317 15.166 1.00 92.31 242 GLY A N 1
ATOM 1875 C CA . GLY A 1 242 ? -15.358 11.099 14.987 1.00 92.31 242 GLY A CA 1
ATOM 1876 C C . GLY A 1 242 ? -16.030 10.929 13.632 1.00 92.31 242 GLY A C 1
ATOM 1877 O O . GLY A 1 242 ? -16.793 11.793 13.211 1.00 92.31 242 GLY A O 1
ATOM 1878 N N . ARG A 1 243 ? -15.747 9.835 12.927 1.00 89.75 243 ARG A N 1
ATOM 1879 C CA . ARG A 1 243 ? -16.274 9.563 11.591 1.00 89.75 243 ARG A CA 1
ATOM 1880 C C . ARG A 1 243 ? -17.614 8.838 11.689 1.00 89.75 243 ARG A C 1
ATOM 1882 O O . ARG A 1 243 ? -17.696 7.619 11.597 1.00 89.75 243 ARG A O 1
ATOM 1889 N N . GLY A 1 244 ? -18.687 9.605 11.873 1.00 84.06 244 GLY A N 1
ATOM 1890 C CA . GLY A 1 244 ? -20.065 9.144 11.657 1.00 84.06 244 GLY A CA 1
ATOM 1891 C C . GLY A 1 244 ? -20.624 8.119 12.656 1.00 84.06 244 GLY A C 1
ATOM 1892 O O . GLY A 1 244 ? -21.726 7.614 12.436 1.00 84.06 244 GLY A O 1
ATOM 1893 N N . ARG A 1 245 ? -19.907 7.797 13.742 1.00 91.12 245 ARG A N 1
ATOM 1894 C CA . ARG A 1 245 ? -20.414 7.005 14.875 1.00 91.12 245 ARG A CA 1
ATOM 1895 C C . ARG A 1 245 ? -20.085 7.701 16.189 1.00 91.12 245 ARG A C 1
ATOM 1897 O O . ARG A 1 245 ? -18.950 8.117 16.385 1.00 91.12 245 ARG A O 1
ATOM 1904 N N . ALA A 1 246 ? -21.072 7.785 17.078 1.00 92.88 246 ALA A N 1
ATOM 1905 C CA . ALA A 1 246 ? -20.881 8.294 18.436 1.00 92.88 246 ALA A CA 1
ATOM 1906 C C . ALA A 1 246 ? -20.419 7.198 19.410 1.00 92.88 246 ALA A C 1
ATOM 1908 O O . ALA A 1 246 ? -19.687 7.492 20.345 1.00 92.88 246 ALA A O 1
ATOM 1909 N N . THR A 1 247 ? -20.816 5.941 19.177 1.00 95.50 247 THR A N 1
ATOM 1910 C CA . THR A 1 247 ? -20.487 4.803 20.046 1.00 95.50 247 THR A CA 1
ATOM 1911 C C . THR A 1 247 ? -20.114 3.549 19.264 1.00 95.50 247 THR A C 1
ATOM 1913 O O . THR A 1 247 ? -20.468 3.370 18.089 1.00 95.50 247 THR A O 1
ATOM 1916 N N . ALA A 1 248 ? -19.411 2.641 19.940 1.00 96.12 248 ALA A N 1
ATOM 1917 C CA . ALA A 1 248 ? -19.193 1.274 19.492 1.00 96.12 248 ALA A CA 1
ATOM 1918 C C . ALA A 1 248 ? -19.458 0.321 20.662 1.00 96.12 248 ALA A C 1
ATOM 1920 O O . ALA A 1 248 ? -18.876 0.473 21.733 1.00 96.12 248 ALA A O 1
ATOM 1921 N N . LYS A 1 249 ? -20.362 -0.650 20.450 1.00 96.12 249 LYS A N 1
ATOM 1922 C CA . LYS A 1 249 ? -20.839 -1.583 21.491 1.00 96.12 249 LYS A CA 1
ATOM 1923 C C . LYS A 1 249 ? -21.426 -0.891 22.738 1.00 96.12 249 LYS A C 1
ATOM 1925 O O . LYS A 1 249 ? -21.389 -1.463 23.811 1.00 96.12 249 LYS A O 1
ATOM 1930 N N . GLY A 1 250 ? -21.993 0.307 22.577 1.00 95.25 250 GLY A N 1
ATOM 1931 C CA . GLY A 1 250 ? -22.587 1.080 23.677 1.00 95.25 250 GLY A CA 1
ATOM 1932 C C . GLY A 1 250 ? -21.617 2.023 24.389 1.00 95.25 250 GLY A C 1
ATOM 1933 O O . GLY A 1 250 ? -22.073 2.885 25.119 1.00 95.25 250 GLY A O 1
ATOM 1934 N N . TYR A 1 251 ? -20.315 1.935 24.111 1.00 97.31 251 TYR A N 1
ATOM 1935 C CA . TYR A 1 251 ? -19.293 2.750 24.770 1.00 97.31 251 TYR A CA 1
ATOM 1936 C C . TYR A 1 251 ? -18.783 3.873 23.875 1.00 97.31 251 TYR A C 1
ATOM 1938 O O . TYR A 1 251 ? -18.815 3.770 22.635 1.00 97.31 251 TYR A O 1
ATOM 1946 N N . PHE A 1 252 ? -18.260 4.916 24.515 1.00 96.88 252 PHE A N 1
ATOM 1947 C CA . PHE A 1 252 ? -17.440 5.919 23.858 1.00 96.88 252 PHE A CA 1
ATOM 1948 C C . PHE A 1 252 ? -15.983 5.453 23.812 1.00 96.88 252 PHE A C 1
ATOM 1950 O O . PHE A 1 252 ? -15.501 4.766 24.710 1.00 96.88 252 PHE A O 1
ATOM 1957 N N . TRP A 1 253 ? -15.285 5.812 22.738 1.00 97.62 253 TRP A N 1
ATOM 1958 C CA . TRP A 1 253 ? -13.900 5.412 22.524 1.00 97.62 253 TRP A CA 1
ATOM 1959 C C . TRP A 1 253 ? -13.075 6.620 22.115 1.00 97.62 253 TRP A C 1
ATOM 1961 O O . TRP A 1 253 ? -13.476 7.387 21.235 1.00 97.62 253 TRP A O 1
ATOM 1971 N N . ARG A 1 254 ? -11.896 6.759 22.712 1.00 97.19 254 ARG A N 1
ATOM 1972 C CA . ARG A 1 254 ? -10.925 7.788 22.336 1.00 97.19 254 ARG A CA 1
ATOM 1973 C C . ARG A 1 254 ? -9.519 7.213 22.283 1.00 97.19 254 ARG A C 1
ATOM 1975 O O . ARG A 1 254 ? -9.243 6.148 22.832 1.00 97.19 254 ARG A O 1
ATOM 1982 N N . TRP A 1 255 ? -8.630 7.915 21.591 1.00 97.19 255 TRP A N 1
ATOM 1983 C CA . TRP A 1 255 ? -7.203 7.614 21.652 1.00 97.19 255 TRP A CA 1
ATOM 1984 C C . TRP A 1 255 ? -6.685 7.919 23.057 1.00 97.19 255 TRP A C 1
ATOM 1986 O O . TRP A 1 255 ? -7.086 8.926 23.641 1.00 97.19 255 TRP A O 1
ATOM 1996 N N . LYS A 1 256 ? -5.813 7.067 23.600 1.00 96.88 256 LYS A N 1
ATOM 1997 C CA . LYS A 1 256 ? -5.202 7.294 24.915 1.00 96.88 256 LYS A CA 1
ATOM 1998 C C . LYS A 1 256 ? -4.512 8.661 24.946 1.00 96.88 256 LYS A C 1
ATOM 2000 O O . LYS A 1 256 ? -3.782 8.998 24.016 1.00 96.88 256 LYS A O 1
ATOM 2005 N N . GLY A 1 257 ? -4.782 9.453 25.984 1.00 95.06 257 GLY A N 1
ATOM 2006 C CA . GLY A 1 257 ? -4.301 10.838 26.110 1.00 95.06 257 GLY A CA 1
ATOM 2007 C C . GLY A 1 257 ? -5.118 11.895 25.349 1.00 95.06 257 GLY A C 1
ATOM 2008 O O . GLY A 1 257 ? -4.857 13.088 25.490 1.00 95.06 257 GLY A O 1
ATOM 2009 N N . SER A 1 258 ? -6.127 11.502 24.565 1.00 95.44 258 SER A N 1
ATOM 2010 C CA . SER A 1 258 ? -7.071 12.451 23.970 1.00 95.44 258 SER A CA 1
ATOM 2011 C C . SER A 1 258 ? -8.055 12.966 25.022 1.00 95.44 258 SER A C 1
ATOM 2013 O O . SER A 1 258 ? -8.623 12.181 25.770 1.00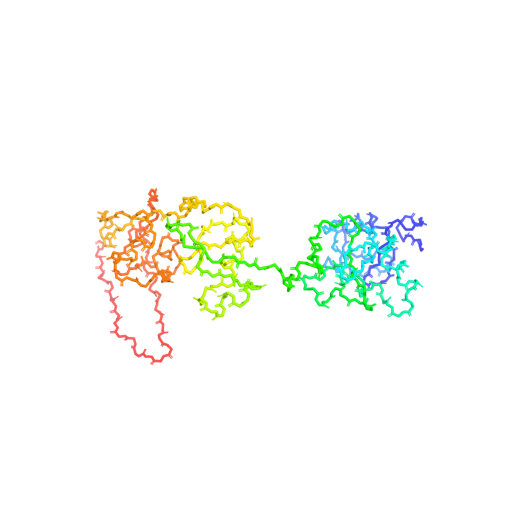 95.44 258 SER A O 1
ATOM 2015 N N . GLN A 1 259 ? -8.341 14.270 25.019 1.00 94.38 259 GLN A N 1
ATOM 2016 C CA . GLN A 1 259 ? -9.350 14.892 25.897 1.00 94.38 259 GLN A CA 1
ATOM 2017 C C . GLN A 1 259 ? -10.770 14.862 25.318 1.00 94.38 259 GLN A C 1
ATOM 2019 O O . GLN A 1 259 ? -11.668 15.566 25.770 1.00 94.38 259 GLN A O 1
ATOM 2024 N N . ARG A 1 260 ? -10.991 14.074 24.265 1.00 92.94 260 ARG A N 1
ATOM 2025 C CA . ARG A 1 260 ? -12.286 14.025 23.600 1.00 92.94 260 ARG A CA 1
ATOM 2026 C C . ARG A 1 260 ? -13.338 13.376 24.505 1.00 92.94 260 ARG A C 1
ATOM 2028 O O . ARG A 1 260 ? -13.087 12.311 25.069 1.00 92.94 260 ARG A O 1
ATOM 2035 N N . LEU A 1 261 ? -14.517 13.991 24.563 1.00 90.25 261 LEU A N 1
ATOM 2036 C CA . LEU A 1 261 ? -15.697 13.509 25.283 1.00 90.25 261 LEU A CA 1
ATOM 2037 C C . LEU A 1 261 ? -16.846 13.164 24.314 1.00 90.25 261 LEU A C 1
ATOM 2039 O O . LEU A 1 261 ? -16.821 13.588 23.148 1.00 90.25 261 LEU A O 1
ATOM 2043 N N . PRO A 1 262 ? -17.854 12.393 24.762 1.00 87.81 262 PRO A N 1
ATOM 2044 C CA . PRO A 1 262 ? -19.084 12.168 24.010 1.00 87.81 262 PRO A CA 1
ATOM 2045 C C . PRO A 1 262 ? -19.741 13.482 23.552 1.00 87.81 262 PRO A C 1
ATOM 2047 O O . PRO A 1 262 ? -19.918 14.409 24.334 1.00 87.81 262 PRO A O 1
ATOM 2050 N N . ASN A 1 263 ? -20.173 13.558 22.286 1.00 81.44 263 ASN A N 1
ATOM 2051 C CA . ASN A 1 263 ? -20.711 14.797 21.693 1.00 81.44 263 ASN A CA 1
ATOM 2052 C C . ASN A 1 263 ? -21.882 15.422 22.476 1.00 81.44 263 ASN A C 1
ATOM 2054 O O . ASN A 1 263 ? -22.039 16.638 22.456 1.00 81.44 263 ASN A O 1
ATOM 2058 N N . HIS A 1 264 ? -22.716 14.609 23.131 1.00 74.25 264 HIS A N 1
ATOM 2059 C CA . HIS A 1 264 ? -23.867 15.113 23.883 1.00 74.25 264 HIS A CA 1
ATOM 2060 C C . HIS A 1 264 ? -23.450 15.866 25.162 1.00 74.25 264 HIS A C 1
ATOM 2062 O O . HIS A 1 264 ? -24.198 16.725 25.613 1.00 74.25 264 HIS A O 1
ATOM 2068 N N . MET A 1 265 ? -22.244 15.615 25.688 1.00 73.62 265 MET A N 1
ATOM 2069 C CA . MET A 1 265 ? -21.672 16.363 26.815 1.00 73.62 265 MET A CA 1
ATOM 2070 C C . MET A 1 265 ? -21.109 17.727 26.391 1.00 73.62 265 MET A C 1
ATOM 2072 O O . MET A 1 265 ? -20.935 18.608 27.221 1.00 73.62 265 MET A O 1
ATOM 2076 N N . MET A 1 266 ? -20.854 17.938 25.096 1.00 72.19 266 MET A N 1
ATOM 2077 C CA . MET A 1 266 ? -20.313 19.196 24.559 1.00 72.19 266 MET A CA 1
ATOM 2078 C C . MET A 1 266 ? -21.402 20.251 24.284 1.00 72.19 266 MET A C 1
ATOM 2080 O O . MET A 1 266 ? -21.163 21.193 23.534 1.00 72.19 266 MET A O 1
ATOM 2084 N N . GLY A 1 267 ? -22.628 20.068 24.791 1.00 68.62 267 GLY A N 1
ATOM 2085 C CA . GLY A 1 267 ? -23.754 20.979 24.531 1.00 68.62 267 GLY A CA 1
ATOM 2086 C C . GLY A 1 267 ? -24.203 21.034 23.063 1.00 68.62 267 GLY A C 1
ATOM 2087 O O . GLY A 1 267 ? -25.065 21.833 22.702 1.00 68.62 267 GLY A O 1
ATOM 2088 N N . VAL A 1 268 ? -23.648 20.180 22.196 1.00 62.78 268 VAL A N 1
ATOM 2089 C CA . VAL A 1 268 ? -24.047 20.095 20.792 1.00 62.78 268 VAL A CA 1
ATOM 2090 C C . VAL A 1 268 ? -25.391 19.381 20.746 1.00 62.78 268 VAL A C 1
ATOM 2092 O O . VAL A 1 268 ? -25.466 18.165 20.951 1.00 62.78 268 VAL A O 1
ATOM 2095 N N . GLN A 1 269 ? -26.459 20.145 20.498 1.00 54.09 269 GLN A N 1
ATOM 2096 C CA . GLN A 1 269 ? -27.806 19.605 20.328 1.00 54.09 269 GLN A CA 1
ATOM 2097 C C . GLN A 1 269 ? -27.763 18.412 19.368 1.00 54.09 269 GLN A C 1
ATOM 2099 O O . GLN A 1 269 ? -27.201 18.490 18.272 1.00 54.09 269 GLN A O 1
ATOM 2104 N N . LYS A 1 270 ? -28.329 17.280 19.807 1.00 53.72 270 LYS A N 1
ATOM 2105 C CA . LYS A 1 270 ? -28.425 16.047 19.020 1.00 53.72 270 LYS A CA 1
ATOM 2106 C C . LYS A 1 270 ? -29.142 16.358 17.703 1.00 53.72 270 LYS A C 1
ATOM 2108 O O . LYS A 1 270 ? -30.366 16.303 17.640 1.00 53.72 270 LYS A O 1
ATOM 2113 N N . VAL A 1 271 ? -28.396 16.591 16.622 1.00 52.62 271 VAL A N 1
ATOM 2114 C CA . VAL A 1 271 ? -28.948 16.432 15.276 1.00 52.62 271 VAL A CA 1
ATOM 2115 C C . VAL A 1 271 ? -29.142 14.932 15.102 1.00 52.62 271 VAL A C 1
ATOM 2117 O O . VAL A 1 271 ? -28.207 14.192 14.791 1.00 52.62 271 VAL A O 1
ATOM 2120 N N . LEU A 1 272 ? -30.347 14.461 15.423 1.00 50.91 272 LEU A N 1
ATOM 2121 C CA . LEU A 1 272 ? -30.769 13.084 15.213 1.00 50.91 272 LEU A CA 1
ATOM 2122 C C . LEU A 1 272 ? -30.568 12.755 13.733 1.00 50.91 272 LEU A C 1
ATOM 2124 O O . LEU A 1 272 ? -31.386 13.094 12.881 1.00 50.91 272 LEU A O 1
ATOM 2128 N N . GLN A 1 273 ? -29.464 12.081 13.414 1.00 50.72 273 GLN A N 1
ATOM 2129 C CA . GLN A 1 273 ? -29.261 11.498 12.098 1.00 50.72 273 GLN A CA 1
ATOM 2130 C C . GLN A 1 273 ? -30.216 10.306 11.976 1.00 50.72 273 GLN A C 1
ATOM 2132 O O . GLN A 1 273 ? -29.864 9.155 12.246 1.00 50.72 273 GLN A O 1
ATOM 2137 N N . ILE A 1 274 ? -31.462 10.588 11.592 1.00 51.97 274 ILE A N 1
ATOM 2138 C CA . ILE A 1 274 ? -32.441 9.574 11.213 1.00 51.97 274 ILE A CA 1
ATOM 2139 C C . ILE A 1 274 ? -31.907 8.927 9.935 1.00 51.97 274 ILE A C 1
ATOM 2141 O O . ILE A 1 274 ? -32.150 9.384 8.818 1.00 51.97 274 ILE A O 1
ATOM 2145 N N . ARG A 1 275 ? -31.150 7.837 10.080 1.00 48.97 275 ARG A N 1
ATOM 2146 C CA . ARG A 1 275 ? -30.864 6.948 8.955 1.00 48.97 275 ARG A CA 1
ATOM 2147 C C . ARG A 1 275 ? -32.176 6.270 8.579 1.00 48.97 275 ARG A C 1
ATOM 2149 O O . ARG A 1 275 ? -32.516 5.230 9.141 1.00 48.97 275 ARG A O 1
ATOM 2156 N N . LYS A 1 276 ? -32.920 6.864 7.638 1.00 44.94 276 LYS A N 1
ATOM 2157 C CA . LYS A 1 276 ? -34.037 6.195 6.961 1.00 44.94 276 LYS A CA 1
ATOM 2158 C C . LYS A 1 276 ? -33.516 4.849 6.451 1.00 44.94 276 LYS A C 1
ATOM 2160 O O . LYS A 1 276 ? -32.668 4.800 5.560 1.00 44.94 276 LYS A O 1
ATOM 2165 N N . ARG A 1 277 ? -33.979 3.741 7.040 1.00 49.81 277 ARG A N 1
ATOM 2166 C CA . ARG A 1 277 ? -33.808 2.426 6.413 1.00 49.81 277 ARG A CA 1
ATOM 2167 C C . ARG A 1 277 ? -34.544 2.493 5.083 1.00 49.81 277 ARG A C 1
ATOM 2169 O O . ARG A 1 277 ? -35.683 2.946 5.054 1.00 49.81 277 ARG A O 1
ATOM 2176 N N . ARG A 1 278 ? -33.897 2.036 4.009 1.00 59.31 278 ARG A N 1
ATOM 2177 C CA . ARG A 1 278 ? -34.396 2.179 2.635 1.00 59.31 278 ARG A CA 1
ATOM 2178 C C . ARG A 1 278 ? -35.815 1.617 2.428 1.00 59.31 278 ARG A C 1
ATOM 2180 O O . ARG A 1 278 ? -36.411 2.036 1.461 1.00 59.31 278 ARG A O 1
ATOM 2187 N N . ASN A 1 279 ? -36.346 0.761 3.323 1.00 59.12 279 ASN A N 1
ATOM 2188 C CA . ASN A 1 279 ? -37.711 0.199 3.274 1.00 59.12 279 ASN A CA 1
ATOM 2189 C C . ASN A 1 279 ? -38.271 -0.259 4.654 1.00 59.12 279 ASN A C 1
ATOM 2191 O O . ASN A 1 279 ? -38.687 -1.403 4.803 1.00 59.12 279 ASN A O 1
ATOM 2195 N N . GLY A 1 280 ? -38.272 0.566 5.711 1.00 65.25 280 GLY A N 1
ATOM 2196 C CA . GLY A 1 280 ? -38.879 0.129 6.987 1.00 65.25 280 GLY A CA 1
ATOM 2197 C C . GLY A 1 280 ? -39.418 1.246 7.876 1.00 65.25 280 GLY A C 1
ATOM 2198 O O . GLY A 1 280 ? -38.763 2.276 8.024 1.00 65.25 280 GLY A O 1
ATOM 2199 N N . LYS A 1 281 ? -40.591 1.010 8.496 1.00 56.78 281 LYS A N 1
ATOM 2200 C CA . LYS A 1 281 ? -41.219 1.894 9.498 1.00 56.78 281 LYS A CA 1
ATOM 2201 C C . LYS A 1 281 ? -40.205 2.269 10.588 1.00 56.78 281 LYS A C 1
ATOM 2203 O O . LYS A 1 281 ? -39.592 1.394 11.204 1.00 56.78 281 LYS A O 1
ATOM 2208 N N . VAL A 1 282 ? -40.038 3.573 10.814 1.00 53.97 282 VAL A N 1
ATOM 2209 C CA . VAL A 1 282 ? -39.204 4.139 11.884 1.00 53.97 282 VAL A CA 1
ATOM 2210 C C . VAL A 1 282 ? -39.759 3.642 13.218 1.00 53.97 282 VAL A C 1
ATOM 2212 O O . VAL A 1 282 ? -40.903 3.925 13.551 1.00 53.97 282 VAL A O 1
ATOM 2215 N N . LYS A 1 283 ? -38.989 2.825 13.947 1.00 50.16 283 LYS A N 1
ATOM 2216 C CA . LYS A 1 283 ? -39.526 2.033 15.067 1.00 50.16 283 LYS A CA 1
ATOM 2217 C C . LYS A 1 283 ? -39.366 2.655 16.454 1.00 50.16 283 LYS A C 1
ATOM 2219 O O . LYS A 1 283 ? -39.754 1.999 17.409 1.00 50.16 283 LYS A O 1
ATOM 2224 N N . ARG A 1 284 ? -38.808 3.861 16.598 1.00 49.88 284 ARG A N 1
ATOM 2225 C CA . ARG A 1 284 ? -38.769 4.594 17.877 1.00 49.88 284 ARG A CA 1
ATOM 2226 C C . ARG A 1 284 ? -38.324 6.034 17.654 1.00 49.88 284 ARG A C 1
ATOM 2228 O O . ARG A 1 284 ? -37.210 6.272 17.193 1.00 49.88 284 ARG A O 1
ATOM 2235 N N . GLU A 1 285 ? -39.207 6.961 17.987 1.00 49.22 285 GLU A N 1
ATOM 2236 C CA . GLU A 1 285 ? -38.908 8.377 18.150 1.00 49.22 285 GLU A CA 1
ATOM 2237 C C . GLU A 1 285 ? -38.609 8.588 19.638 1.00 49.22 285 GLU A C 1
ATOM 2239 O O . GLU A 1 285 ? -39.475 8.385 20.485 1.00 49.22 285 GLU A O 1
ATOM 2244 N N . PHE A 1 286 ? -37.358 8.895 19.979 1.00 48.84 286 PHE A N 1
ATOM 2245 C CA . PHE A 1 286 ? -37.019 9.308 21.338 1.00 48.84 286 PHE A CA 1
ATOM 2246 C C . PHE A 1 286 ? -37.276 10.811 21.428 1.00 48.84 286 PHE A C 1
ATOM 2248 O O . PHE A 1 286 ? -36.474 11.602 20.933 1.00 48.84 286 PHE A O 1
ATOM 2255 N N . ARG A 1 287 ? -38.409 11.198 22.024 1.00 43.19 287 ARG A N 1
ATOM 2256 C CA . ARG A 1 287 ? -38.643 12.588 22.429 1.00 43.19 287 ARG A CA 1
ATOM 2257 C C . ARG A 1 287 ? -37.696 12.898 23.583 1.00 43.19 287 ARG A C 1
ATOM 2259 O O . ARG A 1 287 ? -37.682 12.170 24.573 1.00 43.19 287 ARG A O 1
ATOM 2266 N N . LEU A 1 288 ? -36.880 13.937 23.434 1.00 43.31 288 LEU A N 1
ATOM 2267 C CA . LEU A 1 288 ? -36.124 14.464 24.564 1.00 43.31 288 LEU A CA 1
ATOM 2268 C C . LEU A 1 288 ? -37.129 15.072 25.557 1.00 43.31 288 LEU A C 1
ATOM 2270 O O . LEU A 1 288 ? -38.059 15.749 25.112 1.00 43.31 288 LEU A O 1
ATOM 2274 N N . PRO A 1 289 ? -36.988 14.822 26.869 1.00 49.00 289 PRO A N 1
ATOM 2275 C CA . PRO A 1 289 ? -37.773 15.535 27.862 1.00 49.00 289 PRO A CA 1
ATOM 2276 C C . PRO A 1 289 ? -37.447 17.027 27.753 1.00 49.00 289 PRO A C 1
ATOM 2278 O O . PRO A 1 289 ? -36.275 17.407 27.708 1.00 49.00 289 PRO A O 1
ATOM 2281 N N . ASN A 1 290 ? -38.485 17.861 27.673 1.00 52.59 290 ASN A N 1
ATOM 2282 C CA . ASN A 1 290 ? -38.350 19.306 27.815 1.00 52.59 290 ASN A CA 1
ATOM 2283 C C . ASN A 1 290 ? -37.761 19.568 29.202 1.00 52.59 290 ASN A C 1
ATOM 2285 O O . ASN A 1 290 ? -38.471 19.466 30.201 1.00 52.59 290 ASN A O 1
ATOM 2289 N N . HIS A 1 291 ? -36.465 19.863 29.273 1.00 52.34 291 HIS A N 1
ATOM 2290 C CA . HIS A 1 291 ? -35.897 20.414 30.490 1.00 52.34 291 HIS A CA 1
ATOM 2291 C C . HIS A 1 291 ? -36.456 21.830 30.633 1.00 52.34 291 HIS A C 1
ATOM 2293 O O . HIS A 1 291 ? -36.247 22.674 29.761 1.00 52.34 291 HIS A O 1
ATOM 2299 N N . MET A 1 292 ? -37.253 22.022 31.685 1.00 46.03 292 MET A N 1
ATOM 2300 C CA . MET A 1 292 ? -37.801 23.311 32.092 1.00 46.03 292 MET A CA 1
ATOM 2301 C C . MET A 1 292 ? -36.655 24.310 32.286 1.00 46.03 292 MET A C 1
ATOM 2303 O O . MET A 1 292 ? -35.631 23.952 32.873 1.00 46.03 292 MET A O 1
ATOM 2307 N N . MET A 1 293 ? -36.844 25.514 31.736 1.00 50.41 293 MET A N 1
ATOM 2308 C CA . MET A 1 293 ? -36.069 26.707 32.090 1.00 50.41 293 MET A CA 1
ATOM 2309 C C . MET A 1 293 ? -36.263 27.049 33.564 1.00 50.41 293 MET A C 1
ATOM 2311 O O . MET A 1 293 ? -37.382 26.795 34.069 1.00 50.41 293 MET A O 1
#

pLDDT: mean 84.47, std 16.41, range [43.19, 98.38]

Radius of gyration: 31.29 Å; Cα contacts (8 Å, |Δi|>4): 428; chains: 1; bounding box: 63×69×72 Å

Foldseek 3Di:
DAAPQPRHDADCWDQFPVRHIHHLVRVVVVVVPDQADPPPRHGGPPVVSCNPPPPPPQFWKFWAQQQARHGPDIGSHLVRVCVVVVVQDSVLLVQLQPDPDPVSQDDPRIGMHGPPDPPPPCRNVVPWPLAQKKFWAQQPPRHTPDIDSGLVVVCVVLVWDSVVLVCCQVVHAAQDTSNTGMYTPPDPDHGDPGPDPPPLQKKWWAQQPPRHTDDIGSHPQRVCVVLVHDSPDCQLVCQQVVPPDQDDSNIHMHGVPDPDHRPVVVVPPPPPPPPPDPDDDPDDDDDDPPDDD

Secondary structure (DSSP, 8-state):
-B-TTT-SBPSSEEE-TT--EEEHHHHHHHTTT-SB-TTT--B--TTT---SS-------EEEE-TTT--EEEEESSHHHHHHHSTT--HHHHHHHHH-SSSGGGEETTEEEEETT-------TT-S--TT--EEEEETTT--EEEEESSHHHHHHHH---HHHHHHHHTT-S-S-BTTEEEEETT----PPPPP--TT---EEEE-TTT--EEEEES-HHHHHHHTT--TT--HHHHHHHTSS-S-BTTBEEEETT-----GGGGT----------TT-------PPP----

Mean predicted aligned error: 15.39 Å

Nearest PDB structures (foldseek):
  4qpl-assembly2_C  TM=8.943E-01  e=1.035E-02  Mus musculus
  4orh-assembly3_C  TM=9.472E-01  e=1.504E-02  Homo sapiens
  5h7r-assembly1_D  TM=9.320E-01  e=1.504E-02  Homo sapiens
  7dco-assembly1_M  TM=7.694E-01  e=1.327E-02  Saccharomyces cerevisiae
  5din-assembly1_A  TM=4.757E-01  e=2.625E-03  Homo sapiens

InterPro domains:
  IPR001841 Zinc finger, RING-type [PS50089] (3-41)
  IPR001841 Zinc finger, RING-type [SM00184] (3-40)
  IPR013083 Zinc finger, RING/FYVE/PHD-type [G3DSA:3.30.40.10] (1-82)
  IPR017907 Zinc finger, RING-type, conserved site [PS00518] (18-27)
  IPR018957 Zinc finger, C3HC4 RING-type [PF00097] (3-40)
  IPR036388 Winged helix-like DNA-binding domain superfamily [G3DSA:1.10.10.10] (125-186)
  IPR036388 Winged helix-like DNA-binding domain superfamily [G3DSA:1.10.10.10] (196-257)